Protein AF-0000000073720488 (afdb_homodimer)

Radius of gyration: 16.76 Å; Cα contacts (8 Å, |Δi|>4): 656; chains: 2; bounding box: 40×43×49 Å

pLDDT: mean 88.45, std 14.44, range [35.12, 98.56]

Foldseek 3Di:
DVAAEEEDAQQEDLDPVSVVVVLVVCVVVVHQKYKYKFHLDDPVVQVVVCVVQVWDKDKEDAHNNGAIMIMTGHPVFPWDWDDWFDDNHNAKIKTWTDGPRHTDMDMHGDDDPPDPPPDDRPPVRVVVRD/DVAAEEEDAQQEDLDPVSVVVVLVVCVVVVHQKYKYKFHLDDPVVQVVVCVVQVWDKDKEDAHNNGIIMIMTGHPVFPWDWDDWFDDNHNAKIKTWTDGPRHTDMDMHGDDDPPDPPPDDGPPVRVVVRD

Nearest PDB structures (foldseek):
  7n8k-assembly2_B  TM=9.256E-01  e=3.218E-10  Homo sapiens
  2v0s-assembly1_A  TM=9.222E-01  e=3.218E-10  Homo sapiens
  2v0r-assembly2_B  TM=9.243E-01  e=5.015E-10  Homo sapiens
  7n94-assembly2_B  TM=9.252E-01  e=1.782E-09  Homo sapiens
  8uw3-assembly1_A  TM=9.137E-01  e=1.354E-08  Homo sapiens

Secondary structure (DSSP, 8-state):
--EEEEEEE-S---SHHHHHHHHHHHHHTT-SEEEEE-----HHHHHHHHHHHTSEEEEE---SSS--EEEEE-TTS-EEEEEEEE-SSSSEEEEEEEETTEEEEEEEEE--TT--S--SS-HHHHHHT-/--EEEEEEE-S---SHHHHHHHHHHHHHTT-SEEEEE-----HHHHHHHHHHHTSEEEEE---SSS--EEEEE-TTS-EEEEEEEE-SSSSEEEEEEEETTEEEEEEEEE--TT--S--SS-HHHHHHT-

Structure (mmCIF, N/CA/C/O backbone):
data_AF-0000000073720488-model_v1
#
loop_
_entity.id
_entity.type
_entity.pdbx_description
1 polymer 'exodeoxyribonuclease III'
#
loop_
_atom_site.group_PDB
_atom_site.id
_atom_site.type_symbol
_atom_site.label_atom_id
_atom_site.label_alt_id
_atom_site.label_comp_id
_atom_site.label_asym_id
_atom_site.label_entity_id
_atom_site.label_seq_id
_atom_site.pdbx_PDB_ins_code
_atom_site.Cartn_x
_atom_site.Cartn_y
_atom_site.Cartn_z
_atom_site.occupancy
_atom_site.B_iso_or_equiv
_atom_site.auth_seq_id
_atom_site.auth_comp_id
_atom_site.auth_asym_id
_atom_site.auth_atom_id
_atom_site.pdbx_PDB_model_num
ATOM 1 N N . PHE A 1 1 ? -13.125 -6.863 12.633 1 63.5 1 PHE A N 1
ATOM 2 C CA . PHE A 1 1 ? -13.008 -5.895 11.555 1 63.5 1 PHE A CA 1
ATOM 3 C C . PHE A 1 1 ? -13.609 -6.441 10.266 1 63.5 1 PHE A C 1
ATOM 5 O O . PHE A 1 1 ? -13.523 -7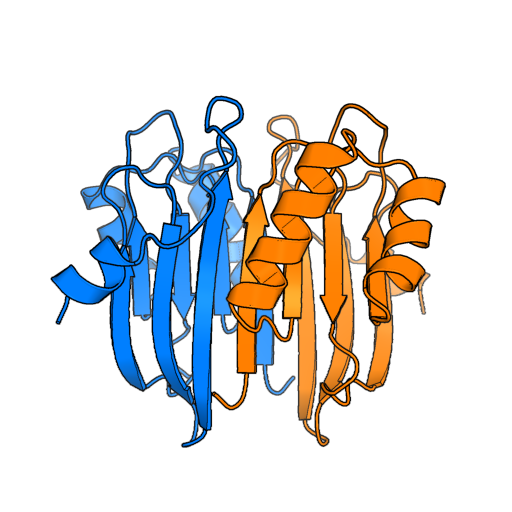.641 9.992 1 63.5 1 PHE A O 1
ATOM 12 N N . ALA A 1 2 ? -14.414 -5.543 9.57 1 71.5 2 ALA A N 1
ATOM 13 C CA . ALA A 1 2 ? -14.922 -6.023 8.289 1 71.5 2 ALA A CA 1
ATOM 14 C C . ALA A 1 2 ? -13.781 -6.27 7.305 1 71.5 2 ALA A C 1
ATOM 16 O O . ALA A 1 2 ? -13.719 -7.328 6.676 1 71.5 2 ALA A O 1
ATOM 17 N N . TYR A 1 3 ? -12.812 -5.277 7.188 1 91.75 3 TYR A N 1
ATOM 18 C CA . TYR A 1 3 ? -11.672 -5.488 6.305 1 91.75 3 TYR A CA 1
ATOM 19 C C . TYR A 1 3 ? -10.414 -4.824 6.863 1 91.75 3 TYR A C 1
ATOM 21 O O . TYR A 1 3 ? -10.492 -3.748 7.461 1 91.75 3 TYR A O 1
ATOM 29 N N . SER A 1 4 ? -9.336 -5.5 6.75 1 95.94 4 SER A N 1
ATOM 30 C CA . SER A 1 4 ? -8.008 -4.969 7.035 1 95.94 4 SER A CA 1
ATOM 31 C C . SER A 1 4 ? -7.156 -4.902 5.77 1 95.94 4 SER A C 1
ATOM 33 O O . SER A 1 4 ? -6.875 -5.93 5.152 1 95.94 4 SER A O 1
ATOM 35 N N . VAL A 1 5 ? -6.809 -3.688 5.363 1 97.44 5 VAL A N 1
ATOM 36 C CA . VAL A 1 5 ? -6.031 -3.467 4.148 1 97.44 5 VAL A CA 1
ATOM 37 C C . VAL A 1 5 ? -4.645 -2.938 4.512 1 97.44 5 VAL A C 1
ATOM 39 O O . VAL A 1 5 ? -4.52 -1.866 5.113 1 97.44 5 VAL A O 1
ATOM 42 N N . ILE A 1 6 ? -3.621 -3.66 4.102 1 96.88 6 ILE A N 1
ATOM 43 C CA . ILE A 1 6 ? -2.275 -3.342 4.57 1 96.88 6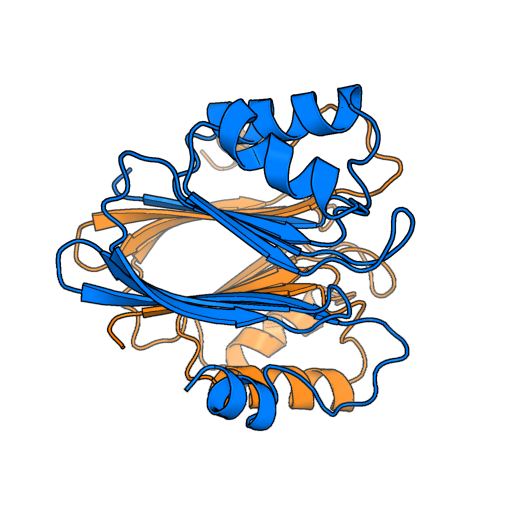 ILE A CA 1
ATOM 44 C C . ILE A 1 6 ? -1.345 -3.15 3.375 1 96.88 6 ILE A C 1
ATOM 46 O O . ILE A 1 6 ? -1.401 -3.912 2.406 1 96.88 6 ILE A O 1
ATOM 50 N N . SER A 1 7 ? -0.537 -2.148 3.406 1 97.19 7 SER A N 1
ATOM 51 C CA . SER A 1 7 ? 0.512 -1.936 2.414 1 97.19 7 SER A CA 1
ATOM 52 C C . SER A 1 7 ? 1.892 -1.925 3.062 1 97.19 7 SER A C 1
ATOM 54 O O . SER A 1 7 ? 2.09 -1.292 4.102 1 97.19 7 SER A O 1
ATOM 56 N N . LEU A 1 8 ? 2.83 -2.619 2.426 1 94.75 8 LEU A N 1
ATOM 57 C CA . LEU A 1 8 ? 4.191 -2.713 2.943 1 94.75 8 LEU A CA 1
ATOM 58 C C . LEU A 1 8 ? 5.211 -2.594 1.816 1 94.75 8 LEU A C 1
ATOM 60 O O . LEU A 1 8 ? 5.121 -3.307 0.814 1 94.75 8 LEU A O 1
ATOM 64 N N . ASN A 1 9 ? 6.09 -1.711 1.953 1 94.44 9 ASN A N 1
ATOM 65 C CA . ASN A 1 9 ? 7.352 -1.853 1.229 1 94.44 9 ASN A CA 1
ATOM 66 C C . ASN A 1 9 ? 8.32 -2.771 1.966 1 94.44 9 ASN A C 1
ATOM 68 O O . ASN A 1 9 ? 8.789 -2.439 3.057 1 94.44 9 ASN A O 1
ATOM 72 N N . VAL A 1 10 ? 8.672 -3.857 1.395 1 92.75 10 VAL A N 1
ATOM 73 C CA . VAL A 1 10 ? 9.352 -4.906 2.145 1 92.75 10 VAL A CA 1
ATOM 74 C C . VAL A 1 10 ? 10.844 -4.887 1.819 1 92.75 10 VAL A C 1
ATOM 76 O O . VAL A 1 10 ? 11.633 -5.594 2.451 1 92.75 10 VAL A O 1
ATOM 79 N N . ASN A 1 11 ? 11.211 -4.129 0.877 1 90.38 11 ASN A N 1
ATOM 80 C CA . ASN A 1 11 ? 12.617 -3.994 0.497 1 90.38 11 ASN A CA 1
ATOM 81 C C . ASN A 1 11 ? 13.258 -5.352 0.245 1 90.38 11 ASN A C 1
ATOM 83 O O . ASN A 1 11 ? 14.312 -5.66 0.816 1 90.38 11 ASN A O 1
ATOM 87 N N . GLY A 1 12 ? 12.633 -6.141 -0.414 1 93.19 12 GLY A N 1
ATOM 88 C CA . GLY A 1 12 ? 13.141 -7.453 -0.782 1 93.19 12 GLY A CA 1
ATOM 89 C C . GLY A 1 12 ? 12.68 -8.555 0.151 1 93.19 12 GLY A C 1
ATOM 90 O O . GLY A 1 12 ? 12.891 -8.477 1.363 1 93.19 12 GLY A O 1
ATOM 91 N N . ILE A 1 13 ? 12.117 -9.648 -0.37 1 93.06 13 ILE A N 1
ATOM 92 C CA . ILE A 1 13 ? 11.758 -10.828 0.416 1 93.06 13 ILE A CA 1
ATOM 93 C C . ILE A 1 13 ? 12.188 -12.086 -0.326 1 93.06 13 ILE A C 1
ATOM 95 O O . ILE A 1 13 ? 11.492 -13.102 -0.286 1 93.06 13 ILE A O 1
ATOM 99 N N . ASN A 1 14 ? 13.188 -11.93 -1.086 1 91.31 14 ASN A N 1
ATOM 100 C CA . ASN A 1 14 ? 13.773 -13.086 -1.754 1 91.31 14 ASN A CA 1
ATOM 101 C C . ASN A 1 14 ? 14.297 -14.102 -0.748 1 91.31 14 ASN A C 1
ATOM 103 O O . ASN A 1 14 ? 14.312 -15.305 -1.024 1 91.31 14 ASN A O 1
ATOM 107 N N . ASN A 1 15 ? 14.719 -13.602 0.309 1 90.31 15 ASN A N 1
ATOM 108 C CA . ASN A 1 15 ? 15.07 -14.484 1.421 1 90.31 15 ASN A CA 1
ATOM 109 C C . ASN A 1 15 ? 13.828 -15.148 2.021 1 90.31 15 ASN A C 1
ATOM 111 O O . ASN A 1 15 ? 12.914 -14.461 2.479 1 90.31 15 ASN A O 1
ATOM 115 N N . VAL A 1 16 ? 13.844 -16.438 2.15 1 90.69 16 VAL A N 1
ATOM 116 C CA . VAL A 1 16 ? 12.68 -17.219 2.537 1 90.69 16 VAL A CA 1
ATOM 117 C C . VAL A 1 16 ? 12.32 -16.938 3.994 1 90.69 16 VAL A C 1
ATOM 119 O O . VAL A 1 16 ? 11.148 -16.906 4.359 1 90.69 16 VAL A O 1
ATOM 122 N N . ILE A 1 17 ? 13.328 -16.734 4.777 1 90.88 17 ILE A N 1
ATOM 123 C CA . ILE A 1 17 ? 13.086 -16.469 6.191 1 90.88 17 ILE A CA 1
ATOM 124 C C . ILE A 1 17 ? 12.367 -15.141 6.348 1 90.88 17 ILE A C 1
ATOM 126 O O . ILE A 1 17 ? 11.352 -15.055 7.051 1 90.88 17 ILE A O 1
ATOM 130 N N . LYS A 1 18 ? 12.867 -14.148 5.695 1 89.69 18 LYS A N 1
ATOM 131 C CA . LYS A 1 18 ? 12.227 -12.844 5.738 1 89.69 18 LYS A CA 1
ATOM 132 C C . LYS A 1 18 ? 10.812 -12.906 5.152 1 89.69 18 LYS A C 1
ATOM 134 O O . LYS A 1 18 ? 9.875 -12.336 5.711 1 89.69 18 LYS A O 1
ATOM 139 N N . ARG A 1 19 ? 10.695 -13.57 4.082 1 92.56 19 ARG A N 1
ATOM 140 C CA . ARG A 1 19 ? 9.398 -13.719 3.434 1 92.56 19 ARG A CA 1
ATOM 141 C C . ARG A 1 19 ? 8.391 -14.359 4.375 1 92.56 19 ARG A C 1
ATOM 143 O O . ARG A 1 19 ? 7.262 -13.875 4.512 1 92.56 19 ARG A O 1
ATOM 150 N N . ARG A 1 20 ? 8.789 -15.414 5.008 1 91.38 20 ARG A N 1
ATOM 151 C CA . ARG A 1 20 ? 7.922 -16.109 5.945 1 91.38 20 ARG A CA 1
ATOM 152 C C . ARG A 1 20 ? 7.527 -15.203 7.105 1 91.38 20 ARG A C 1
ATOM 154 O O . ARG A 1 20 ? 6.367 -15.195 7.527 1 91.38 20 ARG A O 1
ATOM 161 N N . LYS A 1 21 ? 8.438 -14.523 7.559 1 89.25 21 LYS A N 1
ATOM 162 C CA . LYS A 1 21 ? 8.172 -13.609 8.664 1 89.25 21 LYS A CA 1
ATOM 163 C C . LYS A 1 21 ? 7.152 -12.547 8.273 1 89.25 21 LYS A C 1
ATOM 165 O O . LYS A 1 21 ? 6.219 -12.266 9.031 1 89.25 21 LYS A O 1
ATOM 170 N N . ILE A 1 22 ? 7.336 -11.992 7.141 1 90.38 22 ILE A N 1
ATOM 171 C CA . ILE A 1 22 ? 6.438 -10.953 6.66 1 90.38 22 ILE A CA 1
ATOM 172 C C . ILE A 1 22 ? 5.027 -11.516 6.5 1 90.38 22 ILE A C 1
ATOM 174 O O . ILE A 1 22 ? 4.051 -10.898 6.938 1 90.38 22 ILE A O 1
ATOM 178 N N . LEU A 1 23 ? 4.914 -12.641 5.941 1 91.69 23 LEU A N 1
ATOM 179 C CA . LEU A 1 23 ? 3.609 -13.25 5.719 1 91.69 23 LEU A CA 1
ATOM 180 C C . LEU A 1 23 ? 2.943 -13.609 7.043 1 91.69 23 LEU A C 1
ATOM 182 O O . LEU A 1 23 ? 1.729 -13.461 7.195 1 91.69 23 LEU A O 1
ATOM 186 N N . LEU A 1 24 ? 3.754 -14.047 7.984 1 90 24 LEU A N 1
ATOM 187 C CA . LEU A 1 24 ? 3.23 -14.359 9.312 1 90 24 LEU A CA 1
ATOM 188 C C . LEU A 1 24 ? 2.719 -13.102 10 1 90 24 LEU A C 1
ATOM 190 O O . LEU A 1 24 ? 1.687 -13.133 10.68 1 90 24 LEU A O 1
ATOM 194 N N . GLU A 1 25 ? 3.471 -12.047 9.859 1 87.94 25 GLU A N 1
ATOM 195 C CA . GLU A 1 25 ? 3.041 -10.781 10.438 1 87.94 25 GLU A CA 1
ATOM 196 C C . GLU A 1 25 ? 1.708 -10.328 9.852 1 87.94 25 GLU A C 1
ATOM 198 O O . GLU A 1 25 ? 0.855 -9.797 10.57 1 87.94 25 GLU A O 1
ATOM 203 N N . MET A 1 26 ? 1.53 -10.5 8.594 1 89 26 MET A N 1
ATOM 204 C CA . MET A 1 26 ? 0.276 -10.125 7.945 1 89 26 MET A CA 1
ATOM 205 C C . MET A 1 26 ? -0.881 -10.961 8.477 1 89 26 MET A C 1
ATOM 207 O O . MET A 1 26 ? -1.996 -10.461 8.641 1 89 26 MET A O 1
ATOM 211 N N . GLU A 1 27 ? -0.581 -12.203 8.734 1 88.75 27 GLU A N 1
ATOM 212 C CA . GLU A 1 27 ? -1.594 -13.086 9.312 1 88.75 27 GLU A CA 1
ATOM 213 C C . GLU A 1 27 ? -1.97 -12.648 10.719 1 88.75 27 GLU A C 1
ATOM 215 O O . GLU A 1 27 ? -3.148 -12.641 11.086 1 88.75 27 GLU A O 1
ATOM 220 N N . LYS A 1 28 ? -0.958 -12.281 11.453 1 86.75 28 LYS A N 1
ATOM 221 C CA . LYS A 1 28 ? -1.188 -11.82 12.812 1 86.75 28 LYS A CA 1
ATOM 222 C C . LYS A 1 28 ? -2.049 -10.562 12.828 1 86.75 28 LYS A C 1
ATOM 224 O O . LYS A 1 28 ? -2.871 -10.375 13.734 1 86.75 28 LYS A O 1
ATOM 229 N N . GLU A 1 29 ? -1.872 -9.773 11.836 1 86.31 29 GLU A N 1
ATOM 230 C CA . GLU A 1 29 ? -2.627 -8.531 11.734 1 86.31 29 GLU A CA 1
ATOM 231 C C . GLU A 1 29 ? -3.988 -8.758 11.086 1 86.31 29 GLU A C 1
ATOM 233 O O . GLU A 1 29 ? -4.715 -7.805 10.797 1 86.31 29 GLU A O 1
ATOM 238 N N . LYS A 1 30 ? -4.27 -10.039 10.773 1 91 30 LYS A N 1
ATOM 239 C CA . LYS A 1 30 ? -5.531 -10.43 10.156 1 91 30 LYS A CA 1
ATOM 240 C C . LYS A 1 30 ? -5.785 -9.641 8.875 1 91 30 LYS A C 1
ATOM 242 O O . LYS A 1 30 ? -6.887 -9.141 8.656 1 91 30 LYS A O 1
ATOM 247 N N . ALA A 1 31 ? -4.758 -9.477 8.109 1 95.12 31 ALA A N 1
ATOM 248 C CA . ALA A 1 31 ? -4.855 -8.727 6.859 1 95.12 31 ALA A CA 1
ATOM 249 C C . ALA A 1 31 ? -5.777 -9.43 5.863 1 95.12 31 ALA A C 1
ATOM 251 O O . ALA A 1 31 ? -5.688 -10.641 5.684 1 95.12 31 ALA A O 1
ATOM 252 N N . ASP A 1 32 ? -6.703 -8.695 5.262 1 97.19 32 ASP A N 1
ATOM 253 C CA . ASP A 1 32 ? -7.598 -9.227 4.242 1 97.19 32 ASP A CA 1
ATOM 254 C C . ASP A 1 32 ? -7.051 -8.969 2.84 1 97.19 32 ASP A C 1
ATOM 256 O O . ASP A 1 32 ? -7.188 -9.805 1.949 1 97.19 32 ASP A O 1
ATOM 260 N N . ILE A 1 33 ? -6.512 -7.805 2.605 1 97.81 33 ILE A N 1
ATOM 261 C CA . ILE A 1 33 ? -5.891 -7.371 1.359 1 97.81 33 ILE A CA 1
ATOM 262 C C . ILE A 1 33 ? -4.504 -6.797 1.646 1 97.81 33 ILE A C 1
ATOM 264 O O . ILE A 1 33 ? -4.352 -5.93 2.508 1 97.81 33 ILE A O 1
ATOM 268 N N . VAL A 1 34 ? -3.459 -7.305 0.904 1 97.69 34 VAL A N 1
ATOM 269 C CA . VAL A 1 34 ? -2.084 -6.918 1.199 1 97.69 34 VAL A CA 1
ATOM 270 C C . VAL A 1 34 ? -1.405 -6.414 -0.073 1 97.69 34 VAL A C 1
ATOM 272 O O . VAL A 1 34 ? -1.48 -7.062 -1.121 1 97.69 34 VAL A O 1
ATOM 275 N N . TYR A 1 35 ? -0.815 -5.223 0.016 1 98.12 35 TYR A N 1
ATOM 276 C CA . TYR A 1 35 ? 0.088 -4.691 -1 1 98.12 35 TYR A CA 1
ATOM 277 C C . TYR A 1 35 ? 1.543 -4.859 -0.578 1 98.12 35 TYR A C 1
ATOM 279 O O . TYR A 1 35 ? 1.938 -4.414 0.502 1 98.12 35 TYR A O 1
ATOM 287 N N . LEU A 1 36 ? 2.311 -5.477 -1.386 1 96.81 36 LEU A N 1
ATOM 288 C CA . LEU A 1 36 ? 3.752 -5.508 -1.163 1 96.81 36 LEU A CA 1
ATOM 289 C C . LEU A 1 36 ? 4.496 -4.824 -2.307 1 96.81 36 LEU A C 1
ATOM 291 O O . LEU A 1 36 ? 4.207 -5.078 -3.479 1 96.81 36 LEU A O 1
ATOM 295 N N . GLN A 1 37 ? 5.355 -3.984 -2.014 1 96.31 37 GLN A N 1
ATOM 296 C CA . GLN A 1 37 ? 6.238 -3.355 -2.99 1 96.31 37 GLN A CA 1
ATOM 297 C C . GLN A 1 37 ? 7.688 -3.779 -2.773 1 96.31 37 GLN A C 1
ATOM 299 O O . GLN A 1 37 ? 8.078 -4.121 -1.656 1 96.31 37 GLN A O 1
ATOM 304 N N . GLU A 1 38 ? 8.445 -3.768 -3.826 1 94.69 38 GLU A N 1
ATOM 305 C CA . GLU A 1 38 ? 9.852 -4.148 -3.852 1 94.69 38 GLU A CA 1
ATOM 306 C C . GLU A 1 38 ? 10.055 -5.566 -3.322 1 94.69 38 GLU A C 1
ATOM 308 O O . GLU A 1 38 ? 10.883 -5.793 -2.439 1 94.69 38 GLU A O 1
ATOM 313 N N . THR A 1 39 ? 9.375 -6.465 -3.82 1 96.38 39 THR A N 1
ATOM 314 C CA . THR A 1 39 ? 9.453 -7.848 -3.369 1 96.38 39 THR A CA 1
ATOM 315 C C . THR A 1 39 ? 10.773 -8.477 -3.789 1 96.38 39 THR A C 1
ATOM 317 O O . THR A 1 39 ? 11.281 -9.383 -3.121 1 96.38 39 THR A O 1
ATOM 320 N N . HIS A 1 40 ? 11.312 -8.039 -4.922 1 96.38 40 HIS A N 1
ATOM 321 C CA . HIS A 1 40 ? 12.531 -8.594 -5.5 1 96.38 40 HIS A CA 1
ATOM 322 C C . HIS A 1 40 ? 12.375 -10.086 -5.785 1 96.38 40 HIS A C 1
ATOM 324 O O . HIS A 1 40 ? 13.289 -10.867 -5.504 1 96.38 40 HIS A O 1
ATOM 330 N N . LEU A 1 41 ? 11.242 -10.422 -6.246 1 96.81 41 LEU A N 1
ATOM 331 C CA . LEU A 1 41 ? 10.961 -11.82 -6.562 1 96.81 41 LEU A CA 1
ATOM 332 C C . LEU A 1 41 ? 10.898 -12.039 -8.07 1 96.81 41 LEU A C 1
ATOM 334 O O . LEU A 1 41 ? 10.367 -11.195 -8.805 1 96.81 41 LEU A O 1
ATOM 338 N N . GLU A 1 42 ? 11.328 -13.172 -8.469 1 96.25 42 GLU A N 1
ATOM 339 C CA . GLU A 1 42 ? 11.078 -13.625 -9.836 1 96.25 42 GLU A CA 1
ATOM 340 C C . GLU A 1 42 ? 9.68 -14.219 -9.969 1 96.25 42 GLU A C 1
ATOM 342 O O . GLU A 1 42 ? 8.992 -14.43 -8.969 1 96.25 42 GLU A O 1
ATOM 347 N N . LYS A 1 43 ? 9.32 -14.43 -11.18 1 95 43 LYS A N 1
ATOM 348 C CA . LYS A 1 43 ? 7.961 -14.875 -11.469 1 95 43 LYS A CA 1
ATOM 349 C C . LYS A 1 43 ? 7.633 -16.156 -10.703 1 95 43 LYS A C 1
ATOM 351 O O . LYS A 1 43 ? 6.57 -16.25 -10.078 1 95 43 LYS A O 1
ATOM 356 N N . GLN A 1 44 ? 8.523 -17.078 -10.742 1 95.12 44 GLN A N 1
ATOM 357 C CA . GLN A 1 44 ? 8.273 -18.375 -10.094 1 95.12 44 GLN A CA 1
ATOM 358 C C . GLN A 1 44 ? 8.031 -18.203 -8.602 1 95.12 44 GLN A C 1
ATOM 360 O O . GLN A 1 44 ? 7.199 -18.891 -8.016 1 95.12 44 GLN A O 1
ATOM 365 N N . GLU A 1 45 ? 8.781 -17.312 -8.023 1 95.19 45 GLU A N 1
ATOM 366 C CA . GLU A 1 45 ? 8.633 -17.078 -6.59 1 95.19 45 GLU A CA 1
ATOM 367 C C . GLU A 1 45 ? 7.312 -16.391 -6.277 1 95.19 45 GLU A C 1
ATOM 369 O O . GLU A 1 45 ? 6.684 -16.656 -5.25 1 95.19 45 GLU A O 1
ATOM 374 N N . HIS A 1 46 ? 6.863 -15.453 -7.098 1 95.25 46 HIS A N 1
ATOM 375 C CA . HIS A 1 46 ? 5.547 -14.844 -6.93 1 95.25 46 HIS A CA 1
ATOM 376 C C . HIS A 1 46 ? 4.441 -15.898 -7.012 1 95.25 46 HIS A C 1
ATOM 378 O O . HIS A 1 46 ? 3.486 -15.859 -6.238 1 95.25 46 HIS A O 1
ATOM 384 N N . GLU A 1 47 ? 4.637 -16.844 -7.914 1 95.25 47 GLU A N 1
ATOM 385 C CA . GLU A 1 47 ? 3.643 -17.906 -8.078 1 95.25 47 GLU A CA 1
ATOM 386 C C . GLU A 1 47 ? 3.553 -18.781 -6.832 1 95.25 47 GLU A C 1
ATOM 388 O O . GLU A 1 47 ? 2.473 -19.266 -6.48 1 95.25 47 GLU A O 1
ATOM 393 N N . LYS A 1 48 ? 4.621 -18.938 -6.207 1 95 48 LYS A N 1
ATOM 394 C CA . LYS A 1 48 ? 4.633 -19.734 -4.988 1 95 48 LYS A CA 1
ATOM 395 C C . LYS A 1 48 ? 3.814 -19.078 -3.883 1 95 48 LYS A C 1
ATOM 397 O O . LYS A 1 48 ? 3.332 -19.766 -2.975 1 95 48 LYS A O 1
ATOM 402 N N . LEU A 1 49 ? 3.744 -17.734 -3.912 1 95.19 49 LEU A N 1
ATOM 403 C CA . LEU A 1 49 ? 2.973 -17.031 -2.895 1 95.19 49 LEU A CA 1
ATOM 404 C C . LEU A 1 49 ? 1.515 -17.484 -2.912 1 95.19 49 LEU A C 1
ATOM 406 O O . LEU A 1 49 ? 0.848 -17.484 -1.874 1 95.19 49 LEU A O 1
ATOM 410 N N . LYS A 1 50 ? 0.965 -17.859 -4.094 1 94.44 50 LYS A N 1
ATOM 411 C CA . LYS A 1 50 ? -0.41 -18.328 -4.215 1 94.44 50 LYS A CA 1
ATOM 412 C C . LYS A 1 50 ? -0.644 -19.562 -3.344 1 94.44 50 LYS A C 1
ATOM 414 O O . LYS A 1 50 ? -1.616 -19.625 -2.588 1 94.44 50 LYS A O 1
ATOM 419 N N . LYS A 1 51 ? 0.269 -20.453 -3.479 1 93.25 51 LYS A N 1
ATOM 420 C CA . LYS A 1 51 ? 0.157 -21.703 -2.727 1 93.25 51 LYS A CA 1
ATOM 421 C C . LYS A 1 51 ? 0.411 -21.469 -1.24 1 93.25 51 LYS A C 1
ATOM 423 O O . LYS A 1 51 ? -0.331 -21.969 -0.394 1 93.25 51 LYS A O 1
ATOM 428 N N . ILE A 1 52 ? 1.403 -20.672 -0.928 1 93.19 52 ILE A N 1
ATOM 429 C CA . ILE A 1 52 ? 1.833 -20.438 0.446 1 93.19 52 ILE A CA 1
ATOM 430 C C . ILE A 1 52 ? 0.72 -19.734 1.221 1 93.19 52 ILE A C 1
ATOM 432 O O . ILE A 1 52 ? 0.439 -20.078 2.369 1 93.19 52 ILE A O 1
ATOM 436 N N . THR A 1 53 ? 0.067 -18.766 0.588 1 93.81 53 THR A N 1
ATOM 437 C CA . THR A 1 53 ? -0.912 -17.953 1.297 1 93.81 53 THR A CA 1
ATOM 438 C C . THR A 1 53 ? -2.324 -18.484 1.069 1 93.81 53 THR A C 1
ATOM 440 O O . THR A 1 53 ? -3.27 -18.047 1.732 1 93.81 53 THR A O 1
ATOM 443 N N . LYS A 1 54 ? -2.537 -19.438 0.052 1 95.5 54 LYS A N 1
ATOM 444 C CA . LYS A 1 54 ? -3.848 -19.922 -0.366 1 95.5 54 LYS A CA 1
ATOM 445 C C . LYS A 1 54 ? -4.777 -18.766 -0.724 1 95.5 54 LYS A C 1
ATOM 447 O O . LYS A 1 54 ? -5.941 -18.75 -0.315 1 95.5 54 LYS A O 1
ATOM 452 N N . SER A 1 55 ? -4.176 -17.766 -1.351 1 97.56 55 SER A N 1
ATOM 453 C CA . SER A 1 55 ? -4.852 -16.516 -1.638 1 97.56 55 SER A CA 1
ATOM 454 C C . SER A 1 55 ? -4.855 -16.219 -3.135 1 97.56 55 SER A C 1
ATOM 456 O O . SER A 1 55 ? -4.188 -16.906 -3.91 1 97.56 55 SER A O 1
ATOM 458 N N . GLN A 1 56 ? -5.754 -15.289 -3.553 1 97.94 56 GLN A N 1
ATOM 459 C CA . GLN A 1 56 ? -5.547 -14.672 -4.859 1 97.94 56 GLN A CA 1
ATOM 460 C C . GLN A 1 56 ? -4.324 -13.766 -4.848 1 97.94 56 GLN A C 1
ATOM 462 O O . GLN A 1 56 ? -4.176 -12.922 -3.959 1 97.94 56 GLN A O 1
ATOM 467 N N . VAL A 1 57 ? -3.428 -14.008 -5.832 1 98.12 57 VAL A N 1
ATOM 468 C CA . VAL A 1 57 ? -2.184 -13.25 -5.883 1 98.12 57 VAL A CA 1
ATOM 469 C C . VAL A 1 57 ? -2.008 -12.641 -7.273 1 98.12 57 VAL A C 1
ATOM 471 O O . VAL A 1 57 ? -2.051 -13.359 -8.281 1 98.12 57 VAL A O 1
ATOM 474 N N . TYR A 1 58 ? -1.872 -11.352 -7.359 1 98.31 58 TYR A N 1
ATOM 475 C CA . TYR A 1 58 ? -1.611 -10.609 -8.586 1 98.31 58 TYR A CA 1
ATOM 476 C C . TYR A 1 58 ? -0.309 -9.82 -8.477 1 98.31 58 TYR A C 1
ATOM 478 O O . TYR A 1 58 ? -0.027 -9.211 -7.445 1 98.31 58 TYR A O 1
ATOM 486 N N . TYR A 1 59 ? 0.518 -9.875 -9.539 1 97.75 59 TYR A N 1
ATOM 487 C CA . TYR A 1 59 ? 1.854 -9.328 -9.328 1 97.75 59 TYR A CA 1
ATOM 488 C C . TYR A 1 59 ? 2.449 -8.836 -10.648 1 97.75 59 TYR A C 1
ATOM 490 O O . TYR A 1 59 ? 1.925 -9.133 -11.719 1 97.75 59 TYR A O 1
ATOM 498 N N . SER A 1 60 ? 3.416 -7.992 -10.578 1 96.88 60 SER A N 1
ATOM 499 C CA . SER A 1 60 ? 4.348 -7.625 -11.641 1 96.88 60 SER A CA 1
ATOM 500 C C . SER A 1 60 ? 5.793 -7.84 -11.203 1 96.88 60 SER A C 1
ATOM 502 O O . SER A 1 60 ? 6.168 -7.484 -10.078 1 96.88 60 SER A O 1
ATOM 504 N N . THR A 1 61 ? 6.555 -8.406 -12.047 1 95.62 61 THR A N 1
ATOM 505 C CA . THR A 1 61 ? 7.906 -8.836 -11.719 1 95.62 61 THR A CA 1
ATOM 506 C C . THR A 1 61 ? 8.938 -8.07 -12.547 1 95.62 61 THR A C 1
ATOM 508 O O . THR A 1 61 ? 8.672 -7.715 -13.695 1 95.62 61 THR A O 1
ATOM 511 N N . TYR A 1 62 ? 10.039 -7.859 -11.922 1 94.5 62 TYR A N 1
ATOM 512 C CA . TYR A 1 62 ? 11.18 -7.344 -12.68 1 94.5 62 TYR A CA 1
ATOM 513 C C . TYR A 1 62 ? 12.359 -8.305 -12.594 1 94.5 62 TYR A C 1
ATOM 515 O O . TYR A 1 62 ? 12.523 -9.172 -13.461 1 94.5 62 TYR A O 1
ATOM 523 N N . ASN A 1 63 ? 13.102 -8.273 -11.5 1 93.62 63 ASN A N 1
ATOM 524 C CA . ASN A 1 63 ? 14.164 -9.234 -11.266 1 93.62 63 ASN A CA 1
ATOM 525 C C . ASN A 1 63 ? 14.375 -9.484 -9.773 1 93.62 63 ASN A C 1
ATOM 527 O O . ASN A 1 63 ? 13.609 -9 -8.945 1 93.62 63 ASN A O 1
ATOM 531 N N . SER A 1 64 ? 15.375 -10.266 -9.469 1 93.81 64 SER A N 1
ATOM 532 C CA . SER A 1 64 ? 15.531 -10.734 -8.094 1 93.81 64 SER A CA 1
ATOM 533 C C . SER A 1 64 ? 16.219 -9.688 -7.23 1 93.81 64 SER A C 1
ATOM 535 O O . SER A 1 64 ? 16.484 -9.93 -6.047 1 93.81 64 SER A O 1
ATOM 537 N N . LYS A 1 65 ? 16.469 -8.516 -7.762 1 93.25 65 LYS A N 1
ATOM 538 C CA . LYS A 1 65 ? 17.234 -7.543 -7 1 93.25 65 LYS A CA 1
ATOM 539 C C . LYS A 1 65 ? 16.5 -6.215 -6.879 1 93.25 65 LYS A C 1
ATOM 541 O O . LYS A 1 65 ? 16.812 -5.391 -6.02 1 93.25 65 LYS A O 1
ATOM 546 N N . GLN A 1 66 ? 15.531 -6.094 -7.867 1 93.25 66 GLN A N 1
ATOM 547 C CA . GLN A 1 66 ? 14.898 -4.781 -7.922 1 93.25 66 GLN A CA 1
ATOM 548 C C . GLN A 1 66 ? 13.398 -4.91 -8.203 1 93.25 66 GLN A C 1
ATOM 550 O O . GLN A 1 66 ? 12.969 -5.855 -8.859 1 93.25 66 GLN A O 1
ATOM 555 N N . ARG A 1 67 ? 12.664 -4.016 -7.699 1 94.19 67 ARG A N 1
ATOM 556 C CA . ARG A 1 67 ? 11.258 -3.803 -8.031 1 94.19 67 ARG A CA 1
ATOM 557 C C . ARG A 1 67 ? 10.43 -5.047 -7.73 1 94.19 67 ARG A C 1
ATOM 559 O O . ARG A 1 67 ? 10.789 -5.848 -6.863 1 94.19 67 ARG A O 1
ATOM 566 N N . GLY A 1 68 ? 9.211 -5.141 -8.258 1 96.62 68 GLY A N 1
ATOM 567 C CA . GLY A 1 68 ? 8.258 -6.203 -7.988 1 96.62 68 GLY A CA 1
ATOM 568 C C . GLY A 1 68 ? 7.145 -5.777 -7.047 1 96.62 68 GLY A C 1
ATOM 569 O O . GLY A 1 68 ? 7.41 -5.293 -5.945 1 96.62 68 GLY A O 1
ATOM 570 N N . VAL A 1 69 ? 5.996 -5.961 -7.449 1 97.31 69 VAL A N 1
ATOM 571 C CA . VAL A 1 69 ? 4.836 -5.602 -6.637 1 97.31 69 VAL A CA 1
ATOM 572 C C . VAL A 1 69 ? 3.826 -6.746 -6.648 1 97.31 69 VAL A C 1
ATOM 574 O O . VAL A 1 69 ? 3.713 -7.473 -7.637 1 97.31 69 VAL A O 1
ATOM 577 N N . VAL A 1 70 ? 3.113 -6.887 -5.52 1 98.12 70 VAL A N 1
ATOM 578 C CA . VAL A 1 70 ? 2.129 -7.961 -5.414 1 98.12 70 VAL A CA 1
ATOM 579 C C . VAL A 1 70 ? 0.915 -7.473 -4.629 1 98.12 70 VAL A C 1
ATOM 581 O O . VAL A 1 70 ? 1.048 -6.668 -3.703 1 98.12 70 VAL A O 1
ATOM 584 N N . ILE A 1 71 ? -0.242 -7.871 -5.027 1 98.56 71 ILE A N 1
ATOM 585 C CA . ILE A 1 71 ? -1.472 -7.758 -4.25 1 98.56 71 ILE A CA 1
ATOM 586 C C . ILE A 1 71 ? -1.954 -9.148 -3.844 1 98.56 71 ILE A C 1
ATOM 588 O O . ILE A 1 71 ? -2.098 -10.031 -4.691 1 98.56 71 ILE A O 1
ATOM 592 N N . ILE A 1 72 ? -2.156 -9.352 -2.582 1 98.25 72 ILE A N 1
ATOM 593 C CA . ILE A 1 72 ? -2.662 -10.602 -2.037 1 98.25 72 ILE A CA 1
ATOM 594 C C . ILE A 1 72 ? -4.055 -10.383 -1.444 1 98.25 72 ILE A C 1
ATOM 596 O O . ILE A 1 72 ? -4.242 -9.516 -0.589 1 98.25 72 ILE A O 1
ATOM 600 N N . ILE A 1 73 ? -5.008 -11.141 -1.887 1 98.12 73 ILE A N 1
ATOM 601 C CA . ILE A 1 73 ? -6.367 -11.07 -1.363 1 98.12 73 ILE A CA 1
ATOM 602 C C . ILE A 1 73 ? -6.742 -12.398 -0.722 1 98.12 73 ILE A C 1
ATOM 604 O O . ILE A 1 73 ? -6.785 -13.43 -1.397 1 98.12 73 ILE A O 1
ATOM 608 N N . LYS A 1 74 ? -7.051 -12.352 0.529 1 97.06 74 LYS A N 1
ATOM 609 C CA . LYS A 1 74 ? -7.352 -13.578 1.271 1 97.06 74 LYS A CA 1
ATOM 610 C C . LYS A 1 74 ? -8.625 -14.234 0.748 1 97.06 74 LYS A C 1
ATOM 612 O O . LYS A 1 74 ? -9.523 -13.555 0.253 1 97.06 74 LYS A O 1
ATOM 617 N N . PRO A 1 75 ? -8.766 -15.516 0.95 1 94.44 75 PRO A N 1
ATOM 618 C CA . PRO A 1 75 ? -9.859 -16.281 0.335 1 94.44 75 PRO A CA 1
ATOM 619 C C . PRO A 1 75 ? -11.234 -15.859 0.854 1 94.44 75 PRO A C 1
ATOM 621 O O . PRO A 1 75 ? -12.227 -15.938 0.122 1 94.44 75 PRO A O 1
ATOM 624 N N . HIS A 1 76 ? -11.305 -15.469 2.059 1 94.44 76 HIS A N 1
ATOM 625 C CA . HIS A 1 76 ? -12.617 -15.156 2.617 1 94.44 76 HIS A CA 1
ATOM 626 C C . HIS A 1 76 ? -13.156 -13.836 2.072 1 94.44 76 HIS A C 1
ATOM 628 O O . HIS A 1 76 ? -14.344 -13.539 2.223 1 94.44 76 HIS A O 1
ATOM 634 N N . VAL A 1 77 ? -12.18 -13.031 1.504 1 95.31 77 VAL A N 1
ATOM 635 C CA . VAL A 1 77 ? -12.641 -11.859 0.771 1 95.31 77 VAL A CA 1
ATOM 636 C C . VAL A 1 77 ? -13.25 -12.289 -0.562 1 95.31 77 VAL A C 1
ATOM 638 O O . VAL A 1 77 ? -12.562 -12.875 -1.403 1 95.31 77 VAL A O 1
ATOM 641 N N . SER A 1 78 ? -14.5 -12.25 -0.79 1 93.94 78 SER A N 1
ATOM 642 C CA . SER A 1 78 ? -15.172 -12.68 -2.016 1 93.94 78 SER A CA 1
ATOM 643 C C . SER A 1 78 ? -14.906 -11.695 -3.156 1 93.94 78 SER A C 1
ATOM 645 O O . SER A 1 78 ? -15.844 -11.117 -3.707 1 93.94 78 SER A O 1
ATOM 647 N N . PHE A 1 79 ? -13.617 -11.633 -3.514 1 97.38 79 PHE A N 1
ATOM 648 C CA . PHE A 1 79 ? -13.242 -10.758 -4.613 1 97.38 79 PHE A CA 1
ATOM 649 C C . PHE A 1 79 ? -13.414 -11.461 -5.953 1 97.38 79 PHE A C 1
ATOM 651 O O . PHE A 1 79 ? -12.852 -12.539 -6.168 1 97.38 79 PHE A O 1
ATOM 658 N N . GLU A 1 80 ? -14.242 -10.875 -6.801 1 97.69 80 GLU A N 1
ATOM 659 C CA . GLU A 1 80 ? -14.438 -11.359 -8.164 1 97.69 80 GLU A CA 1
ATOM 660 C C . GLU A 1 80 ? -13.688 -10.5 -9.172 1 97.69 80 GLU A C 1
ATOM 662 O O . GLU A 1 80 ? -14.086 -9.367 -9.461 1 97.69 80 GLU A O 1
ATOM 667 N N . LEU A 1 81 ? -12.633 -11.039 -9.719 1 97.69 81 LEU A N 1
ATOM 668 C CA . LEU A 1 81 ? -11.797 -10.297 -10.656 1 97.69 81 LEU A CA 1
ATOM 669 C C . LEU A 1 81 ? -12.539 -10.023 -11.953 1 97.69 81 LEU A C 1
ATOM 671 O O . LEU A 1 81 ? -13.172 -10.922 -12.508 1 97.69 81 LEU A O 1
ATOM 675 N N . GLU A 1 82 ? -12.477 -8.859 -12.414 1 97.06 82 GLU A N 1
ATOM 676 C CA . GLU A 1 82 ? -12.992 -8.492 -13.734 1 97.06 82 GLU A CA 1
ATOM 677 C C . GLU A 1 82 ? -11.859 -8.227 -14.719 1 97.06 82 GLU A C 1
ATOM 679 O O . GLU A 1 82 ? -11.898 -8.672 -15.867 1 97.06 82 GLU A O 1
ATOM 684 N N . ASP A 1 83 ? -10.852 -7.461 -14.25 1 96.25 83 ASP A N 1
ATOM 685 C CA . ASP A 1 83 ? -9.711 -7.148 -15.094 1 96.25 83 ASP A CA 1
ATOM 686 C C . ASP A 1 83 ? -8.43 -7.008 -14.266 1 96.25 83 ASP A C 1
ATOM 688 O O . ASP A 1 83 ? -8.492 -6.652 -13.086 1 96.25 83 ASP A O 1
ATOM 692 N N . CYS A 1 84 ? -7.305 -7.297 -14.898 1 96.31 84 CYS A N 1
ATOM 693 C CA . CYS A 1 84 ? -5.98 -7.152 -14.305 1 96.31 84 CYS A CA 1
ATOM 694 C C . CYS A 1 84 ? -5 -6.531 -15.289 1 96.31 84 CYS A C 1
ATOM 696 O O . CYS A 1 84 ? -4.859 -7.012 -16.422 1 96.31 84 CYS A O 1
ATOM 698 N N . TYR A 1 85 ? -4.395 -5.438 -14.891 1 94.06 85 TYR A N 1
ATOM 699 C CA . TYR A 1 85 ? -3.395 -4.754 -15.703 1 94.06 85 TYR A CA 1
ATOM 700 C C . TYR A 1 85 ? -2.041 -4.734 -15 1 94.06 85 TYR A C 1
ATOM 702 O O . TYR A 1 85 ? -1.945 -4.359 -13.836 1 94.06 85 TYR A O 1
ATOM 710 N N . THR A 1 86 ? -1.025 -5.18 -15.68 1 94.19 86 THR A N 1
ATOM 711 C CA . THR A 1 86 ? 0.325 -5.18 -15.125 1 94.19 86 THR A CA 1
ATOM 712 C C . THR A 1 86 ? 1.335 -4.703 -16.172 1 94.19 86 THR A C 1
ATOM 714 O O . THR A 1 86 ? 1.076 -4.781 -17.375 1 94.19 86 THR A O 1
ATOM 717 N N . ASP A 1 87 ? 2.375 -4.148 -15.703 1 91.31 87 ASP A N 1
ATOM 718 C CA . ASP A 1 87 ? 3.5 -3.932 -16.609 1 91.31 87 ASP A CA 1
ATOM 719 C C . ASP A 1 87 ? 4.457 -5.121 -16.594 1 91.31 87 ASP A C 1
ATOM 721 O O . ASP A 1 87 ? 4.156 -6.156 -15.992 1 91.31 87 ASP A O 1
ATOM 725 N N . LYS A 1 88 ? 5.555 -5 -17.312 1 88.5 88 LYS A N 1
ATOM 726 C CA . LYS A 1 88 ? 6.555 -6.062 -17.344 1 88.5 88 LYS A CA 1
ATOM 727 C C . LYS A 1 88 ? 7.855 -5.609 -16.688 1 88.5 88 LYS A C 1
ATOM 729 O O . LYS A 1 88 ? 8.93 -6.148 -16.984 1 88.5 88 LYS A O 1
ATOM 734 N N . GLU A 1 89 ? 7.676 -4.656 -15.82 1 91.69 89 GLU A N 1
ATOM 735 C CA . GLU A 1 89 ? 8.883 -4.082 -15.219 1 91.69 89 GLU A CA 1
ATOM 736 C C . GLU A 1 89 ? 8.797 -4.105 -13.695 1 91.69 89 GLU A C 1
ATOM 738 O O . GLU A 1 89 ? 9.633 -3.496 -13.016 1 91.69 89 GLU A O 1
ATOM 743 N N . GLY A 1 90 ? 7.742 -4.754 -13.195 1 94.88 90 GLY A N 1
ATOM 744 C CA . GLY A 1 90 ? 7.617 -4.855 -11.75 1 94.88 90 GLY A CA 1
ATOM 745 C C . GLY A 1 90 ? 7.203 -3.555 -11.086 1 94.88 90 GLY A C 1
ATOM 746 O O . GLY A 1 90 ? 7.453 -3.348 -9.898 1 94.88 90 GLY A O 1
ATOM 747 N N . LYS A 1 91 ? 6.582 -2.689 -11.922 1 93.44 91 LYS A N 1
ATOM 748 C CA . LYS A 1 91 ? 6.309 -1.346 -11.422 1 93.44 91 LYS A CA 1
ATOM 749 C C . LYS A 1 91 ? 4.871 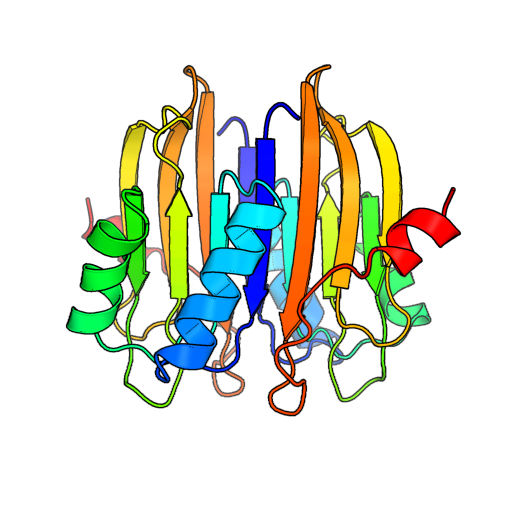-1.228 -10.914 1 93.44 91 LYS A C 1
ATOM 751 O O . LYS A 1 91 ? 4.59 -0.448 -10.008 1 93.44 91 LYS A O 1
ATOM 756 N N . TYR A 1 92 ? 3.959 -1.984 -11.531 1 94.31 92 TYR A N 1
ATOM 757 C CA . TYR A 1 92 ? 2.605 -1.823 -11.008 1 94.31 92 TYR A CA 1
ATOM 758 C C . TYR A 1 92 ? 1.744 -3.035 -11.344 1 94.31 92 TYR A C 1
ATOM 760 O O . TYR A 1 92 ? 2.025 -3.758 -12.297 1 94.31 92 TYR A O 1
ATOM 768 N N . VAL A 1 93 ? 0.692 -3.26 -10.602 1 96.44 93 VAL A N 1
ATOM 769 C CA . VAL A 1 93 ? -0.415 -4.176 -10.859 1 96.44 93 VAL A CA 1
ATOM 770 C C . VAL A 1 93 ? -1.73 -3.525 -10.438 1 96.44 93 VAL A C 1
ATOM 772 O O . VAL A 1 93 ? -1.838 -2.99 -9.328 1 96.44 93 VAL A O 1
ATOM 775 N N . LEU A 1 94 ? -2.633 -3.461 -11.375 1 96.25 94 LEU A N 1
ATOM 776 C CA . LEU A 1 94 ? -3.982 -2.955 -11.148 1 96.25 94 LEU A CA 1
ATOM 777 C C . LEU A 1 94 ? -5.016 -4.066 -11.328 1 96.25 94 LEU A C 1
ATOM 779 O O . LEU A 1 94 ? -5.043 -4.727 -12.367 1 96.25 94 LEU A O 1
ATOM 783 N N . ILE A 1 95 ? -5.809 -4.262 -10.312 1 97.25 95 ILE A N 1
ATOM 784 C CA . ILE A 1 95 ? -6.91 -5.211 -10.461 1 97.25 95 ILE A CA 1
ATOM 785 C C . ILE A 1 95 ? -8.242 -4.496 -10.234 1 97.25 95 ILE A C 1
ATOM 787 O O . ILE A 1 95 ? -8.336 -3.604 -9.391 1 97.25 95 ILE A O 1
ATOM 791 N N . VAL A 1 96 ? -9.156 -4.82 -11.086 1 96.5 96 VAL A N 1
ATOM 792 C CA . VAL A 1 96 ? -10.523 -4.312 -11.016 1 96.5 96 VAL A CA 1
ATOM 793 C C . VAL A 1 96 ? -11.492 -5.477 -10.852 1 96.5 96 VAL A C 1
ATOM 795 O O . VAL A 1 96 ? -11.391 -6.488 -11.547 1 96.5 96 VAL A O 1
ATOM 798 N N . GLY A 1 97 ? -12.438 -5.309 -9.875 1 97.25 97 GLY A N 1
ATOM 799 C CA . GLY A 1 97 ? -13.414 -6.359 -9.656 1 97.25 97 GLY A CA 1
ATOM 800 C C . GLY A 1 97 ? -14.516 -5.957 -8.688 1 97.25 97 GLY A C 1
ATOM 801 O O . GLY A 1 97 ? -14.859 -4.777 -8.594 1 97.25 97 GLY A O 1
ATOM 802 N N . LYS A 1 98 ? -15.086 -7.027 -8.086 1 96.81 98 LYS A N 1
ATOM 803 C CA . LYS A 1 98 ? -16.203 -6.773 -7.176 1 96.81 98 LYS A CA 1
ATOM 804 C C . LYS A 1 98 ? -15.992 -7.484 -5.844 1 96.81 98 LYS A C 1
ATOM 806 O O . LYS A 1 98 ? -15.477 -8.609 -5.809 1 96.81 98 LYS A O 1
ATOM 811 N N . ILE A 1 99 ? -16.297 -6.824 -4.766 1 94.38 99 ILE A N 1
ATOM 812 C CA . ILE A 1 99 ? -16.453 -7.43 -3.447 1 94.38 99 ILE A CA 1
ATOM 813 C C . ILE A 1 99 ? -17.891 -7.246 -2.963 1 94.38 99 ILE A C 1
ATOM 815 O O . ILE A 1 99 ? -18.359 -6.117 -2.785 1 94.38 99 ILE A O 1
ATOM 819 N N . GLU A 1 100 ? -18.594 -8.328 -2.789 1 89.44 100 GLU A N 1
ATOM 820 C CA . GLU A 1 100 ? -20 -8.289 -2.363 1 89.44 100 GLU A CA 1
ATOM 821 C C . GLU A 1 100 ? -20.828 -7.383 -3.27 1 89.44 100 GLU A C 1
ATOM 823 O O . GLU A 1 100 ? -21.594 -6.551 -2.785 1 89.44 100 GLU A O 1
ATOM 828 N N . GLY A 1 101 ? -20.5 -7.391 -4.461 1 91.5 101 GLY A N 1
ATOM 829 C CA . GLY A 1 101 ? -21.281 -6.695 -5.469 1 91.5 101 GLY A CA 1
ATOM 830 C C . GLY A 1 101 ? -20.828 -5.266 -5.695 1 91.5 101 GLY A C 1
ATOM 831 O O . GLY A 1 101 ? -21.312 -4.594 -6.609 1 91.5 101 GLY A O 1
ATOM 832 N N . LEU A 1 102 ? -19.953 -4.82 -4.914 1 91.56 102 LEU A N 1
ATOM 833 C CA . LEU A 1 102 ? -19.453 -3.459 -5.051 1 91.56 102 LEU A CA 1
ATOM 834 C C . LEU A 1 102 ? -18.203 -3.43 -5.926 1 91.56 102 LEU A C 1
ATOM 836 O O . LEU A 1 102 ? -17.266 -4.203 -5.703 1 91.56 102 LEU A O 1
ATOM 840 N N . GLU A 1 103 ? -18.172 -2.566 -6.918 1 95.38 103 GLU A N 1
ATOM 841 C CA . GLU A 1 103 ? -17 -2.436 -7.793 1 95.38 103 GLU A CA 1
ATOM 842 C C . GLU A 1 103 ? -15.836 -1.78 -7.07 1 95.38 103 GLU A C 1
ATOM 844 O O . GLU A 1 103 ? -15.984 -0.708 -6.48 1 95.38 103 GLU A O 1
ATOM 849 N N . ILE A 1 104 ? -14.719 -2.488 -7.168 1 95.44 104 ILE A N 1
ATOM 850 C CA . ILE A 1 104 ? -13.555 -1.979 -6.445 1 95.44 104 ILE A CA 1
ATOM 851 C C . ILE A 1 104 ? -12.297 -2.174 -7.289 1 95.44 104 ILE A C 1
ATOM 853 O O . ILE A 1 104 ? -12.195 -3.139 -8.047 1 95.44 104 ILE A O 1
ATOM 857 N N . SER A 1 105 ? -11.352 -1.266 -7.141 1 96.31 105 SER A N 1
ATOM 858 C CA . SER A 1 105 ? -10.047 -1.416 -7.789 1 96.31 105 SER A CA 1
ATOM 859 C C . SER A 1 105 ? -8.914 -1.291 -6.781 1 96.31 105 SER A C 1
ATOM 861 O O . SER A 1 105 ? -9.016 -0.536 -5.812 1 96.31 105 SER A O 1
ATOM 863 N N . PHE A 1 106 ? -7.871 -2.076 -6.969 1 97.06 106 PHE A N 1
ATOM 864 C CA . PHE A 1 106 ? -6.641 -2.031 -6.184 1 97.06 106 PHE A CA 1
ATOM 865 C C . PHE A 1 106 ? -5.434 -1.805 -7.086 1 97.06 106 PHE A C 1
ATOM 867 O O . PHE A 1 106 ? -5.219 -2.551 -8.039 1 97.06 106 PHE A O 1
ATOM 874 N N . LEU A 1 107 ? -4.703 -0.759 -6.844 1 96.62 107 LEU A N 1
ATOM 875 C CA . LEU A 1 107 ? -3.482 -0.473 -7.59 1 96.62 107 LEU A CA 1
ATOM 876 C C . LEU A 1 107 ? -2.271 -0.455 -6.664 1 96.62 107 LEU A C 1
ATOM 878 O O . LEU A 1 107 ? -2.252 0.282 -5.676 1 96.62 107 LEU A O 1
ATOM 882 N N . ASN A 1 108 ? -1.353 -1.342 -6.883 1 97.19 108 ASN A N 1
ATOM 883 C CA . ASN A 1 108 ? -0.073 -1.394 -6.184 1 97.19 108 ASN A CA 1
ATOM 884 C C . ASN A 1 108 ? 1.08 -0.978 -7.094 1 97.19 108 ASN A C 1
ATOM 886 O O . ASN A 1 108 ? 1.284 -1.569 -8.156 1 97.19 108 ASN A O 1
ATOM 890 N N . THR A 1 109 ? 1.824 0.091 -6.641 1 94.62 109 THR A N 1
ATOM 891 C CA . THR A 1 109 ? 2.824 0.629 -7.555 1 94.62 109 THR A CA 1
ATOM 892 C C . THR A 1 109 ? 4.129 0.923 -6.82 1 94.62 109 THR A C 1
ATOM 894 O O . THR A 1 109 ? 4.113 1.366 -5.672 1 94.62 109 THR A O 1
ATOM 897 N N . TYR A 1 110 ? 5.207 0.64 -7.48 1 92 110 TYR A N 1
ATOM 898 C CA . TYR A 1 110 ? 6.539 1.102 -7.109 1 92 110 TYR A CA 1
ATOM 899 C C . TYR A 1 110 ? 7.074 2.098 -8.133 1 92 110 TYR A C 1
ATOM 901 O O . TYR A 1 110 ? 7.109 1.808 -9.328 1 92 110 TYR A O 1
ATOM 909 N N . TYR A 1 111 ? 7.398 3.256 -7.66 1 85.19 111 TYR A N 1
ATOM 910 C CA . TYR A 1 111 ? 7.941 4.312 -8.508 1 85.19 111 TYR A CA 1
ATOM 911 C C . TYR A 1 111 ? 9.461 4.398 -8.367 1 85.19 111 TYR A C 1
ATOM 913 O O . TYR A 1 111 ? 9.969 5.043 -7.445 1 85.19 111 TYR A O 1
ATOM 921 N N . PRO A 1 112 ? 10.125 3.881 -9.328 1 81.75 112 PRO A N 1
ATOM 922 C CA . PRO A 1 112 ? 11.578 3.934 -9.211 1 81.75 112 PRO A CA 1
ATOM 923 C C . PRO A 1 112 ? 12.133 5.355 -9.32 1 81.75 112 PRO A C 1
ATOM 925 O O . PRO A 1 112 ? 11.531 6.207 -9.977 1 81.75 112 PRO A O 1
ATOM 928 N N . PRO A 1 113 ? 13.172 5.648 -8.648 1 73.38 113 PRO A N 1
ATOM 929 C CA . PRO A 1 113 ? 13.742 6.996 -8.656 1 73.38 113 PRO A CA 1
ATOM 930 C C . PRO A 1 113 ? 14.062 7.492 -10.062 1 73.38 113 PRO A C 1
ATOM 932 O O . PRO A 1 113 ? 14.008 8.695 -10.328 1 73.38 113 PRO A O 1
ATOM 935 N N . ASP A 1 114 ? 14.422 6.684 -10.961 1 66.94 114 ASP A N 1
ATOM 936 C CA . ASP A 1 114 ? 14.852 7.09 -12.289 1 66.94 114 ASP A CA 1
ATOM 937 C C . ASP A 1 114 ? 13.656 7.285 -13.219 1 66.94 114 ASP A C 1
ATOM 939 O O . ASP A 1 114 ? 13.82 7.668 -14.375 1 66.94 114 ASP A O 1
ATOM 943 N N . THR A 1 115 ? 12.484 6.984 -12.758 1 60.06 115 THR A N 1
ATOM 944 C CA . THR A 1 115 ? 11.336 7.031 -13.656 1 60.06 115 THR A CA 1
ATOM 945 C C . THR A 1 115 ? 10.766 8.445 -13.734 1 60.06 115 THR A C 1
ATOM 947 O O . THR A 1 115 ? 10.656 9.133 -12.711 1 60.06 115 THR A O 1
ATOM 950 N N . GLY A 1 116 ? 11 9.023 -14.938 1 54.12 116 GLY A N 1
ATOM 951 C CA . GLY A 1 116 ? 10.328 10.289 -15.188 1 54.12 116 GLY A CA 1
ATOM 952 C C . GLY A 1 116 ? 8.875 10.289 -14.758 1 54.12 116 GLY A C 1
ATOM 953 O O . GLY A 1 116 ? 8.359 9.258 -14.312 1 54.12 116 GLY A O 1
ATOM 954 N N . PRO A 1 117 ? 8.289 11.414 -14.773 1 47.78 117 PRO A N 1
ATOM 955 C CA . PRO A 1 117 ? 6.938 11.672 -14.266 1 47.78 117 PRO A CA 1
ATOM 956 C C . PRO A 1 117 ? 5.891 10.758 -14.898 1 47.78 117 PRO A C 1
ATOM 958 O O . PRO A 1 117 ? 4.711 10.82 -14.539 1 47.78 117 PRO A O 1
ATOM 961 N N . GLU A 1 118 ? 6.332 10.219 -16.047 1 51.38 118 GLU A N 1
ATOM 962 C CA . GLU A 1 118 ? 5.23 9.531 -16.719 1 51.38 118 GLU A CA 1
ATOM 963 C C . GLU A 1 118 ? 4.73 8.352 -15.883 1 51.38 118 GLU A C 1
ATOM 965 O O . GLU A 1 118 ? 5.484 7.414 -15.609 1 51.38 118 GLU A O 1
ATOM 970 N N . LEU A 1 119 ? 4.059 8.734 -15 1 54.06 119 LEU A N 1
ATOM 971 C CA . LEU A 1 119 ? 3.598 7.977 -13.844 1 54.06 119 LEU A CA 1
ATOM 972 C C . LEU A 1 119 ? 3.15 6.578 -14.25 1 54.06 119 LEU A C 1
ATOM 974 O O . LEU A 1 119 ? 3.893 5.609 -14.086 1 54.06 119 LEU A O 1
ATOM 978 N N . MET A 1 120 ? 1.822 6.316 -13.867 1 58.75 120 MET A N 1
ATOM 979 C CA . MET A 1 120 ? 1.152 5.098 -13.43 1 58.75 120 MET A CA 1
ATOM 980 C C . MET A 1 120 ? 0.8 4.211 -14.617 1 58.75 120 MET A C 1
ATOM 982 O O . MET A 1 120 ? 1.231 4.477 -15.742 1 58.75 120 MET A O 1
ATOM 986 N N . VAL A 1 121 ? -0.367 3.67 -14.531 1 61.31 121 VAL A N 1
ATOM 987 C CA . VAL A 1 121 ? -0.919 2.691 -15.469 1 61.31 121 VAL A CA 1
ATOM 988 C C . VAL A 1 121 ? -1.092 3.33 -16.844 1 61.31 121 VAL A C 1
ATOM 990 O O . VAL A 1 121 ? -1.766 4.355 -16.984 1 61.31 121 VAL A O 1
ATOM 993 N N . GLN A 1 122 ? -0.16 3.043 -17.672 1 59.41 122 GLN A N 1
ATOM 994 C CA . GLN A 1 122 ? -0.269 3.574 -19.016 1 59.41 122 GLN A CA 1
ATOM 995 C C . GLN A 1 122 ? -1.526 3.059 -19.719 1 59.41 122 GLN A C 1
ATOM 997 O O . GLN A 1 122 ? -1.875 1.884 -19.578 1 59.41 122 GLN A O 1
ATOM 1002 N N . ASP A 1 123 ? -2.219 4.039 -20.172 1 58.16 123 ASP A N 1
ATOM 1003 C CA . ASP A 1 123 ? -3.414 3.723 -20.938 1 58.16 123 ASP A CA 1
ATOM 1004 C C . ASP A 1 123 ? -3.172 2.527 -21.859 1 58.16 123 ASP A C 1
ATOM 1006 O O . ASP A 1 123 ? -4.062 1.698 -22.062 1 58.16 123 ASP A O 1
ATOM 1010 N N . GLU A 1 124 ? -2.074 2.504 -22.281 1 55.25 124 GLU A N 1
ATOM 1011 C CA . GLU A 1 124 ? -1.751 1.428 -23.219 1 55.25 124 GLU A CA 1
ATOM 1012 C C . GLU A 1 124 ? -1.851 0.063 -22.531 1 55.25 124 GLU A C 1
ATOM 1014 O O . GLU A 1 124 ? -2.215 -0.926 -23.172 1 55.25 124 GLU A O 1
ATOM 1019 N N . ASP A 1 125 ? -1.552 0.129 -21.328 1 58.09 125 ASP A N 1
ATOM 1020 C CA . ASP A 1 125 ? -1.575 -1.151 -20.625 1 58.09 125 ASP A CA 1
ATOM 1021 C C . ASP A 1 125 ? -3.01 -1.614 -20.375 1 58.09 125 ASP A C 1
ATOM 1023 O O . ASP A 1 125 ? -3.275 -2.816 -20.297 1 58.09 125 ASP A O 1
ATOM 1027 N N . ARG A 1 126 ? -3.828 -0.692 -20.234 1 58.09 126 ARG A N 1
ATOM 1028 C CA . ARG A 1 126 ? -5.246 -0.995 -20.062 1 58.09 126 ARG A CA 1
ATOM 1029 C C . ARG A 1 126 ? -5.867 -1.493 -21.359 1 58.09 126 ARG A C 1
ATOM 1031 O O . ARG A 1 126 ? -6.762 -2.344 -21.344 1 58.09 126 ARG A O 1
ATOM 1038 N N . GLU A 1 127 ? -5.402 -0.902 -22.438 1 51.69 127 GLU A N 1
ATOM 1039 C CA . GLU A 1 127 ? -5.922 -1.309 -23.734 1 51.69 127 GLU A CA 1
ATOM 1040 C C . GLU A 1 127 ? -5.438 -2.705 -24.109 1 51.69 127 GLU A C 1
ATOM 1042 O O . GLU A 1 127 ? -6.137 -3.445 -24.812 1 51.69 127 GLU A O 1
ATOM 1047 N N . ARG A 1 128 ? -4.297 -2.959 -23.688 1 45.84 128 ARG A N 1
ATOM 1048 C CA . ARG A 1 128 ? -3.727 -4.219 -24.141 1 45.84 128 ARG A CA 1
ATOM 1049 C C . ARG A 1 128 ? -4.473 -5.41 -23.547 1 45.84 128 ARG A C 1
ATOM 1051 O O . ARG A 1 128 ? -4.418 -6.516 -24.094 1 45.84 128 ARG A O 1
ATOM 1058 N N . ASN A 1 129 ? -4.91 -5.223 -22.344 1 43.09 129 ASN A N 1
ATOM 1059 C CA . ASN A 1 129 ? -5.578 -6.402 -21.812 1 43.09 129 ASN A CA 1
ATOM 1060 C C . ASN A 1 129 ? -7.023 -6.5 -22.297 1 43.09 129 ASN A C 1
ATOM 1062 O O . ASN A 1 129 ? -7.766 -7.387 -21.875 1 43.09 129 ASN A O 1
ATOM 1066 N N . THR A 1 130 ? -7.484 -5.418 -22.922 1 35.12 130 THR A N 1
ATOM 1067 C CA . THR A 1 130 ? -8.742 -5.637 -23.625 1 35.12 130 THR A CA 1
ATOM 1068 C C . THR A 1 130 ? -8.492 -6.266 -25 1 35.12 130 THR A C 1
ATOM 1070 O O . THR A 1 130 ? -7.473 -6 -25.625 1 35.12 130 THR A O 1
ATOM 1073 N N . PHE B 1 1 ? -16.734 3.141 -9.938 1 63.41 1 PHE B N 1
ATOM 1074 C CA . PHE B 1 1 ? -16.141 2.266 -8.922 1 63.41 1 PHE B CA 1
ATOM 1075 C C . PHE B 1 1 ? -16.594 2.672 -7.527 1 63.41 1 PHE B C 1
ATOM 1077 O O . PHE B 1 1 ? -16.781 3.859 -7.25 1 63.41 1 PHE B O 1
ATOM 1084 N N . ALA B 1 2 ? -16.984 1.623 -6.711 1 71.5 2 ALA B N 1
ATOM 1085 C CA . ALA B 1 2 ? -17.328 1.992 -5.34 1 71.5 2 ALA B CA 1
ATOM 1086 C C . ALA B 1 2 ? -16.109 2.543 -4.598 1 71.5 2 ALA B C 1
ATOM 1088 O O . ALA B 1 2 ? -16.188 3.602 -3.971 1 71.5 2 ALA B O 1
ATOM 1089 N N . TYR B 1 3 ? -14.922 1.82 -4.703 1 91.75 3 TYR B N 1
ATOM 1090 C CA . TYR B 1 3 ? -13.719 2.334 -4.055 1 91.75 3 TYR B CA 1
ATOM 1091 C C . TYR B 1 3 ? -12.469 1.991 -4.859 1 91.75 3 TYR B C 1
ATOM 1093 O O . TYR B 1 3 ? -12.383 0.915 -5.457 1 91.75 3 TYR B O 1
ATOM 1101 N N . SER B 1 4 ? -11.594 2.934 -4.953 1 96 4 SER B N 1
ATOM 1102 C CA . SER B 1 4 ? -10.258 2.748 -5.504 1 96 4 SER B CA 1
ATOM 1103 C C . SER B 1 4 ? -9.188 2.932 -4.43 1 96 4 SER B C 1
ATOM 1105 O O . SER B 1 4 ? -9.062 4.012 -3.852 1 96 4 SER B O 1
ATOM 1107 N N . VAL B 1 5 ? -8.484 1.851 -4.129 1 97.44 5 VAL B N 1
ATOM 1108 C CA . VAL B 1 5 ? -7.449 1.866 -3.098 1 97.44 5 VAL B CA 1
ATOM 1109 C C . VAL B 1 5 ? -6.074 1.688 -3.742 1 97.44 5 VAL B C 1
ATOM 1111 O O . VAL B 1 5 ? -5.812 0.668 -4.383 1 97.44 5 VAL B O 1
ATOM 1114 N N . ILE B 1 6 ? -5.203 2.656 -3.527 1 96.94 6 ILE B N 1
ATOM 1115 C CA . ILE B 1 6 ? -3.943 2.668 -4.258 1 96.94 6 ILE B CA 1
ATOM 1116 C C . ILE B 1 6 ? -2.777 2.746 -3.277 1 96.94 6 ILE B C 1
ATOM 1118 O O . ILE B 1 6 ? -2.832 3.494 -2.297 1 96.94 6 ILE B O 1
ATOM 1122 N N . SER B 1 7 ? -1.765 1.979 -3.5 1 97.19 7 SER B N 1
ATOM 1123 C CA . SER B 1 7 ? -0.522 2.062 -2.74 1 97.19 7 SER B CA 1
ATOM 1124 C C . SER B 1 7 ? 0.661 2.381 -3.646 1 97.19 7 SER B C 1
ATOM 1126 O O . SER B 1 7 ? 0.802 1.794 -4.723 1 97.19 7 SER B O 1
ATOM 1128 N N . LEU B 1 8 ? 1.497 3.318 -3.186 1 94.81 8 LEU B N 1
ATOM 1129 C CA . LEU B 1 8 ? 2.666 3.732 -3.957 1 94.81 8 LEU B CA 1
ATOM 1130 C C . LEU B 1 8 ? 3.883 3.893 -3.053 1 94.81 8 LEU B C 1
ATOM 1132 O O . LEU B 1 8 ? 3.82 4.586 -2.035 1 94.81 8 LEU B O 1
ATOM 1136 N N . ASN B 1 9 ? 4.91 3.252 -3.391 1 94.44 9 ASN B N 1
ATOM 1137 C CA . ASN B 1 9 ? 6.215 3.715 -2.924 1 94.44 9 ASN B CA 1
ATOM 1138 C C . ASN B 1 9 ? 6.766 4.824 -3.814 1 94.44 9 ASN B C 1
ATOM 1140 O O . ASN B 1 9 ? 7.078 4.59 -4.984 1 94.44 9 ASN B O 1
ATOM 1144 N N . VAL B 1 10 ? 6.938 5.984 -3.297 1 92.81 10 VAL B N 1
ATOM 1145 C CA . VAL B 1 10 ? 7.172 7.148 -4.141 1 92.81 10 VAL B CA 1
ATOM 1146 C C . VAL B 1 10 ? 8.656 7.508 -4.125 1 92.81 10 VAL B C 1
ATOM 1148 O O . VAL B 1 10 ? 9.102 8.367 -4.891 1 92.81 10 VAL B O 1
ATOM 1151 N N . ASN B 1 11 ? 9.383 6.891 -3.281 1 90.5 11 ASN B N 1
ATOM 1152 C CA . ASN B 1 11 ? 10.82 7.117 -3.189 1 90.5 11 ASN B CA 1
ATOM 1153 C C . ASN B 1 11 ? 11.141 8.602 -3.039 1 90.5 11 ASN B C 1
ATOM 1155 O O . ASN B 1 11 ? 11.953 9.141 -3.793 1 90.5 11 ASN B O 1
ATOM 1159 N N . GLY B 1 12 ? 10.461 9.234 -2.264 1 93.25 12 GLY B N 1
ATOM 1160 C CA . GLY B 1 12 ? 10.695 10.641 -1.974 1 93.25 12 GLY B CA 1
ATOM 1161 C C . GLY B 1 12 ? 9.797 11.562 -2.77 1 93.25 12 GLY B C 1
ATOM 1162 O O . GLY B 1 12 ? 9.781 11.516 -4 1 93.25 12 GLY B O 1
ATOM 1163 N N . ILE B 1 13 ? 9.094 12.492 -2.104 1 93.19 13 ILE B N 1
ATOM 1164 C CA . ILE B 1 13 ? 8.305 13.523 -2.773 1 93.19 13 ILE B CA 1
ATOM 1165 C C . ILE B 1 13 ? 8.539 14.875 -2.098 1 93.19 13 ILE B C 1
ATOM 1167 O O . ILE B 1 13 ? 7.617 15.68 -1.97 1 93.19 13 ILE B O 1
ATOM 1171 N N . ASN B 1 14 ? 9.688 14.984 -1.555 1 91.44 14 ASN B N 1
ATOM 1172 C CA . ASN B 1 14 ? 10.086 16.266 -0.985 1 91.44 14 ASN B CA 1
ATOM 1173 C C . ASN B 1 14 ? 10.141 17.359 -2.049 1 91.44 14 ASN B C 1
ATOM 1175 O O . ASN B 1 14 ? 9.914 18.531 -1.751 1 91.44 14 ASN B O 1
ATOM 1179 N N . ASN B 1 15 ? 10.445 16.953 -3.186 1 90.44 15 ASN B N 1
ATOM 1180 C CA . ASN B 1 15 ? 10.336 17.859 -4.324 1 90.44 15 ASN B CA 1
ATOM 1181 C C . ASN B 1 15 ? 8.883 18.188 -4.652 1 90.44 15 ASN B C 1
ATOM 1183 O O . ASN B 1 15 ? 8.094 17.281 -4.938 1 90.44 15 ASN B O 1
ATOM 1187 N N . VAL B 1 16 ? 8.555 19.438 -4.746 1 90.62 16 VAL B N 1
ATOM 1188 C CA . VAL B 1 16 ? 7.172 19.891 -4.879 1 90.62 16 VAL B CA 1
ATOM 1189 C C . VAL B 1 16 ? 6.617 19.484 -6.242 1 90.62 16 VAL B C 1
ATOM 1191 O O . VAL B 1 16 ? 5.438 19.156 -6.367 1 90.62 16 VAL B O 1
ATOM 1194 N N . ILE B 1 17 ? 7.453 19.531 -7.219 1 90.81 17 ILE B N 1
ATOM 1195 C CA . ILE B 1 17 ? 7.012 19.172 -8.562 1 90.81 17 ILE B CA 1
ATOM 1196 C C . ILE B 1 17 ? 6.629 17.688 -8.609 1 90.81 17 ILE B C 1
ATOM 1198 O O . ILE B 1 17 ? 5.555 17.344 -9.094 1 90.81 17 ILE B O 1
ATOM 1202 N N . LYS B 1 18 ? 7.488 16.891 -8.086 1 89.81 18 LYS B N 1
ATOM 1203 C CA . LYS B 1 18 ? 7.195 15.461 -8.031 1 89.81 18 LYS B CA 1
ATOM 1204 C C . LYS B 1 18 ? 5.961 15.188 -7.176 1 89.81 18 LYS B C 1
ATOM 1206 O O . LYS B 1 18 ? 5.105 14.383 -7.555 1 89.81 18 LYS B O 1
ATOM 1211 N N . ARG B 1 19 ? 5.891 15.82 -6.098 1 92.69 19 ARG B N 1
ATOM 1212 C CA . ARG B 1 19 ? 4.75 15.656 -5.199 1 92.69 19 ARG B CA 1
ATOM 1213 C C . ARG B 1 19 ? 3.443 16 -5.906 1 92.69 19 ARG B C 1
ATOM 1215 O O . ARG B 1 19 ? 2.471 15.25 -5.828 1 92.69 19 ARG B O 1
ATOM 1222 N N . ARG B 1 20 ? 3.443 17.125 -6.57 1 91.5 20 ARG B N 1
ATOM 1223 C CA . ARG B 1 20 ? 2.256 17.547 -7.301 1 91.5 20 ARG B CA 1
ATOM 1224 C C . ARG B 1 20 ? 1.88 16.547 -8.383 1 91.5 20 ARG B C 1
ATOM 1226 O O . ARG B 1 20 ? 0.701 16.234 -8.562 1 91.5 20 ARG B O 1
ATOM 1233 N N . LYS B 1 21 ? 2.82 16.094 -9.023 1 89.31 21 LYS B N 1
ATOM 1234 C CA . LYS B 1 21 ? 2.58 15.125 -10.086 1 89.31 21 LYS B CA 1
ATOM 1235 C C . LYS B 1 21 ? 1.953 13.852 -9.523 1 89.31 21 LYS B C 1
ATOM 1237 O O . LYS B 1 21 ? 0.988 13.328 -10.086 1 89.31 21 LYS B O 1
ATOM 1242 N N . ILE B 1 22 ? 2.492 13.383 -8.461 1 90.5 22 ILE B N 1
ATOM 1243 C CA . ILE B 1 22 ? 1.997 12.164 -7.84 1 90.5 22 ILE B CA 1
ATOM 1244 C C . ILE B 1 22 ? 0.552 12.359 -7.387 1 90.5 22 ILE B C 1
ATOM 1246 O O . ILE B 1 22 ? -0.307 11.516 -7.641 1 90.5 22 ILE B O 1
ATOM 1250 N N . LEU B 1 23 ? 0.275 13.43 -6.785 1 91.88 23 LEU B N 1
ATOM 1251 C CA . LEU B 1 23 ? -1.07 13.703 -6.289 1 91.88 23 LEU B CA 1
ATOM 1252 C C . LEU B 1 23 ? -2.053 13.852 -7.445 1 91.88 23 LEU B C 1
ATOM 1254 O O . LEU B 1 23 ? -3.197 13.398 -7.355 1 91.88 23 LEU B O 1
ATOM 1258 N N . LEU B 1 24 ? -1.579 14.461 -8.523 1 90.25 24 LEU B N 1
ATOM 1259 C CA . LEU B 1 24 ? -2.418 14.602 -9.703 1 90.25 24 LEU B CA 1
ATOM 1260 C C . LEU B 1 24 ? -2.727 13.234 -10.32 1 90.25 24 LEU B C 1
ATOM 1262 O O . LEU B 1 24 ? -3.848 13 -10.773 1 90.25 24 LEU B O 1
ATOM 1266 N N . GLU B 1 25 ? -1.727 12.414 -10.359 1 88 25 GLU B N 1
ATOM 1267 C CA . GLU B 1 25 ? -1.932 11.062 -10.883 1 88 25 GLU B CA 1
ATOM 1268 C C . GLU B 1 25 ? -2.965 10.305 -10.055 1 88 25 GLU B C 1
ATOM 1270 O O . GLU B 1 25 ? -3.781 9.562 -10.602 1 88 25 GLU B O 1
ATOM 1275 N N . MET B 1 26 ? -2.928 10.453 -8.773 1 89.06 26 MET B N 1
ATOM 1276 C CA . MET B 1 26 ? -3.896 9.789 -7.906 1 89.06 26 MET B CA 1
ATOM 1277 C C . MET B 1 26 ? -5.309 10.305 -8.172 1 89.06 26 MET B C 1
ATOM 1279 O O . MET B 1 26 ? -6.27 9.539 -8.117 1 89.06 26 MET B O 1
ATOM 1283 N N . GLU B 1 27 ? -5.379 11.57 -8.445 1 88.81 27 GLU B N 1
ATOM 1284 C CA . GLU B 1 27 ? -6.672 12.164 -8.781 1 88.81 27 GLU B CA 1
ATOM 1285 C C . GLU B 1 27 ? -7.199 11.617 -10.102 1 88.81 27 GLU B C 1
ATOM 1287 O O . GLU B 1 27 ? -8.391 11.312 -10.219 1 88.81 27 GLU B O 1
ATOM 1292 N N . LYS B 1 28 ? -6.297 11.5 -11.031 1 86.69 28 LYS B N 1
ATOM 1293 C CA . LYS B 1 28 ? -6.672 10.961 -12.336 1 86.69 28 LYS B CA 1
ATOM 1294 C C . LYS B 1 28 ? -7.176 9.531 -12.211 1 86.69 28 LYS B C 1
ATOM 1296 O O . LYS B 1 28 ? -8.094 9.125 -12.938 1 86.69 28 LYS B O 1
ATOM 1301 N N . GLU B 1 29 ? -6.621 8.828 -11.305 1 86.25 29 GLU B N 1
ATOM 1302 C CA . GLU B 1 29 ? -7.004 7.438 -11.086 1 86.25 29 GLU B CA 1
ATOM 1303 C C . GLU B 1 29 ? -8.227 7.336 -10.18 1 86.25 29 GLU B C 1
ATOM 1305 O O . GLU B 1 29 ? -8.625 6.238 -9.781 1 86.25 29 GLU B O 1
ATOM 1310 N N . LYS B 1 30 ? -8.742 8.508 -9.773 1 91.12 30 LYS B N 1
ATOM 1311 C CA . LYS B 1 30 ? -9.914 8.586 -8.906 1 91.12 30 LYS B CA 1
ATOM 1312 C C . LYS B 1 30 ? -9.703 7.789 -7.621 1 91.12 30 LYS B C 1
ATOM 1314 O O . LYS B 1 30 ? -10.586 7.035 -7.199 1 91.12 30 LYS B O 1
ATOM 1319 N N . ALA B 1 31 ? -8.539 7.902 -7.078 1 95.19 31 ALA B N 1
ATOM 1320 C CA . ALA B 1 31 ? -8.195 7.176 -5.859 1 95.19 31 ALA B CA 1
ATOM 1321 C C . ALA B 1 31 ? -9.047 7.652 -4.68 1 95.19 31 ALA B C 1
ATOM 1323 O O . ALA B 1 31 ? -9.227 8.859 -4.488 1 95.19 31 ALA B O 1
ATOM 1324 N N . ASP B 1 32 ? -9.625 6.723 -3.922 1 97.19 32 ASP B N 1
ATOM 1325 C CA . ASP B 1 32 ? -10.406 7.047 -2.73 1 97.19 32 ASP B CA 1
ATOM 1326 C C . ASP B 1 32 ? -9.539 6.969 -1.473 1 97.19 32 ASP B C 1
ATOM 1328 O O . ASP B 1 32 ? -9.703 7.773 -0.552 1 97.19 32 ASP B O 1
ATOM 1332 N N . ILE B 1 33 ? -8.688 5.992 -1.392 1 97.81 33 ILE B N 1
ATOM 1333 C CA . ILE B 1 33 ? -7.746 5.762 -0.303 1 97.81 33 ILE B CA 1
ATOM 1334 C C . ILE B 1 33 ? -6.344 5.547 -0.871 1 97.81 33 ILE B C 1
ATOM 1336 O O . ILE B 1 33 ? -6.152 4.723 -1.768 1 97.81 33 ILE B O 1
ATOM 1340 N N . VAL B 1 34 ? -5.328 6.312 -0.341 1 97.75 34 VAL B N 1
ATOM 1341 C CA . VAL B 1 34 ? -3.986 6.27 -0.911 1 97.75 34 VAL B CA 1
ATOM 1342 C C . VAL B 1 34 ? -2.967 5.988 0.19 1 97.75 34 VAL B C 1
ATOM 1344 O O . VAL B 1 34 ? -2.992 6.625 1.246 1 97.75 34 VAL B O 1
ATOM 1347 N N . TYR B 1 35 ? -2.129 4.973 -0.045 1 98.12 35 TYR B N 1
ATOM 1348 C CA . TYR B 1 35 ? -0.941 4.711 0.76 1 98.12 35 TYR B CA 1
ATOM 1349 C C . TYR B 1 35 ? 0.314 5.223 0.065 1 98.12 35 TYR B C 1
ATOM 1351 O O . TYR B 1 35 ? 0.588 4.863 -1.081 1 98.12 35 TYR B O 1
ATOM 1359 N N . LEU B 1 36 ? 1.046 6.039 0.728 1 96.88 36 LEU B N 1
ATOM 1360 C CA . LEU B 1 36 ? 2.359 6.426 0.224 1 96.88 36 LEU B CA 1
ATOM 1361 C C . LEU B 1 36 ? 3.461 5.98 1.181 1 96.88 36 LEU B C 1
ATOM 1363 O O . LEU B 1 36 ? 3.357 6.184 2.393 1 96.88 36 LEU B O 1
ATOM 1367 N N . GLN B 1 37 ? 4.434 5.375 0.699 1 96.31 37 GLN B N 1
ATOM 1368 C CA . GLN B 1 37 ? 5.621 5.008 1.465 1 96.31 37 GLN B CA 1
ATOM 1369 C C . GLN B 1 37 ? 6.848 5.773 0.976 1 96.31 37 GLN B C 1
ATOM 1371 O O . GLN B 1 37 ? 6.914 6.172 -0.189 1 96.31 37 GLN B O 1
ATOM 1376 N N . GLU B 1 38 ? 7.785 5.98 1.857 1 94.69 38 GLU B N 1
ATOM 1377 C CA . GLU B 1 38 ? 9.031 6.703 1.611 1 94.69 38 GLU B CA 1
ATOM 1378 C C . GLU B 1 38 ? 8.75 8.109 1.089 1 94.69 38 GLU B C 1
ATOM 1380 O O . GLU B 1 38 ? 9.305 8.516 0.064 1 94.69 38 GLU B O 1
ATOM 1385 N N . THR B 1 39 ? 7.98 8.828 1.741 1 96.44 39 THR B N 1
ATOM 1386 C CA . THR B 1 39 ? 7.617 10.18 1.317 1 96.44 39 THR B CA 1
ATOM 1387 C C . THR B 1 39 ? 8.797 11.133 1.482 1 96.44 39 THR B C 1
ATOM 1389 O O . THR B 1 39 ? 8.914 12.117 0.751 1 96.44 39 THR B O 1
ATOM 1392 N N . HIS B 1 40 ? 9.641 10.867 2.469 1 96.44 40 HIS B N 1
ATOM 1393 C CA . HIS B 1 40 ? 10.773 11.727 2.803 1 96.44 40 HIS B CA 1
ATOM 1394 C C . HIS B 1 40 ? 10.312 13.141 3.141 1 96.44 40 HIS B C 1
ATOM 1396 O O . HIS B 1 40 ? 10.906 14.117 2.686 1 96.44 40 HIS B O 1
ATOM 1402 N N . LEU B 1 41 ? 9.25 13.203 3.846 1 96.81 41 LEU B N 1
ATOM 1403 C CA . LEU B 1 41 ? 8.695 14.492 4.242 1 96.81 41 LEU B CA 1
ATOM 1404 C C . LEU B 1 41 ? 8.883 14.727 5.738 1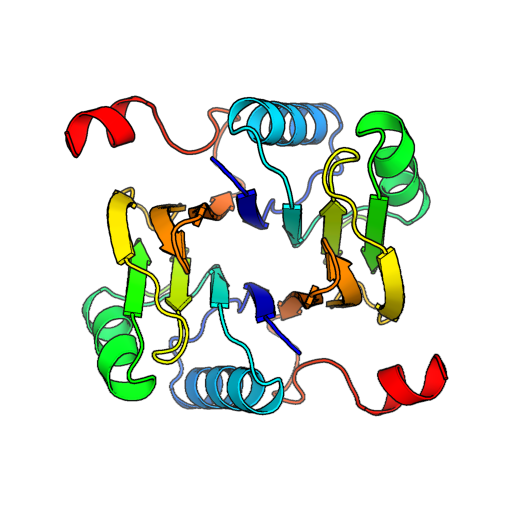 96.81 41 LEU B C 1
ATOM 1406 O O . LEU B 1 41 ? 8.734 13.805 6.539 1 96.81 41 LEU B O 1
ATOM 1410 N N . GLU B 1 42 ? 9.078 15.945 6.066 1 96.25 42 GLU B N 1
ATOM 1411 C CA . GLU B 1 42 ? 8.992 16.359 7.465 1 96.25 42 GLU B CA 1
ATOM 1412 C C . GLU B 1 42 ? 7.547 16.578 7.887 1 96.25 42 GLU B C 1
ATOM 1414 O O . GLU B 1 42 ? 6.641 16.562 7.051 1 96.25 42 GLU B O 1
ATOM 1419 N N . LYS B 1 43 ? 7.398 16.719 9.164 1 95 43 LYS B N 1
ATOM 1420 C CA . LYS B 1 43 ? 6.051 16.812 9.719 1 95 43 LYS B CA 1
ATOM 1421 C C . LYS B 1 43 ? 5.262 17.938 9.07 1 95 43 LYS B C 1
ATOM 1423 O O . LYS B 1 43 ? 4.109 17.75 8.68 1 95 43 LYS B O 1
ATOM 1428 N N . GLN B 1 44 ? 5.871 19.078 8.953 1 95.12 44 GLN B N 1
ATOM 1429 C CA . GLN B 1 44 ? 5.188 20.25 8.398 1 95.12 44 GLN B CA 1
ATOM 1430 C C . GLN B 1 44 ? 4.703 19.984 6.98 1 95.12 44 GLN B C 1
ATOM 1432 O O . GLN B 1 44 ? 3.625 20.422 6.59 1 95.12 44 GLN B O 1
ATOM 1437 N N . GLU B 1 45 ? 5.52 19.297 6.238 1 95.12 45 GLU B N 1
ATOM 1438 C CA . GLU B 1 45 ? 5.152 18.984 4.859 1 95.12 45 GLU B CA 1
ATOM 1439 C C . GLU B 1 45 ? 4.016 17.969 4.801 1 95.12 45 GLU B C 1
ATOM 1441 O O . GLU B 1 45 ? 3.146 18.047 3.932 1 95.12 45 GLU B O 1
ATOM 1446 N N . HIS B 1 46 ? 3.996 16.969 5.684 1 95.25 46 HIS B N 1
ATOM 1447 C CA . HIS B 1 46 ? 2.867 16.047 5.766 1 95.25 46 HIS B CA 1
ATOM 1448 C C . HIS B 1 46 ? 1.576 16.797 6.094 1 95.25 46 HIS B C 1
ATOM 1450 O O . HIS B 1 46 ? 0.522 16.5 5.523 1 95.25 46 HIS B O 1
ATOM 1456 N N . GLU B 1 47 ? 1.693 17.797 6.953 1 95.19 47 GLU B N 1
ATOM 1457 C CA . GLU B 1 47 ? 0.52 18.562 7.34 1 95.19 47 GLU B CA 1
ATOM 1458 C C . GLU B 1 47 ? -0.034 19.359 6.156 1 95.19 47 GLU B C 1
ATOM 1460 O O . GLU B 1 47 ? -1.247 19.547 6.039 1 95.19 47 GLU B O 1
ATOM 1465 N N . LYS B 1 48 ? 0.813 19.766 5.332 1 95 48 LYS B N 1
ATOM 1466 C CA . LYS B 1 48 ? 0.383 20.516 4.16 1 95 48 LYS B CA 1
ATOM 1467 C C . LYS B 1 48 ? -0.45 19.656 3.221 1 95 48 LYS B C 1
ATOM 1469 O O . LYS B 1 48 ? -1.26 20.156 2.445 1 95 48 LYS B O 1
ATOM 1474 N N . LEU B 1 49 ? -0.183 18.328 3.238 1 95.12 49 LEU B N 1
ATOM 1475 C CA . LEU B 1 49 ? -0.94 17.422 2.377 1 95.12 49 LEU B CA 1
ATOM 1476 C C . LEU B 1 49 ? -2.432 17.5 2.691 1 95.12 49 LEU B C 1
ATOM 1478 O O . LEU B 1 49 ? -3.266 17.312 1.805 1 95.12 49 LEU B O 1
ATOM 1482 N N . LYS B 1 50 ? -2.801 17.75 3.965 1 94.44 50 LYS B N 1
ATOM 1483 C CA . LYS B 1 50 ? -4.199 17.875 4.363 1 94.44 50 LYS B CA 1
ATOM 1484 C C . LYS B 1 50 ? -4.898 18.984 3.588 1 94.44 50 LYS B C 1
ATOM 1486 O O . LYS B 1 50 ? -5.984 18.781 3.039 1 94.44 50 LYS B O 1
ATOM 1491 N N . LYS B 1 51 ? -4.23 20.078 3.559 1 93.25 51 LYS B N 1
ATOM 1492 C CA . LYS B 1 51 ? -4.797 21.234 2.873 1 93.25 51 LYS B CA 1
ATOM 1493 C C . LYS B 1 51 ? -4.793 21.031 1.359 1 93.25 51 LYS B C 1
ATOM 1495 O O . LYS B 1 51 ? -5.785 21.312 0.688 1 93.25 51 LYS B O 1
ATOM 1500 N N . ILE B 1 52 ? -3.719 20.5 0.841 1 93.25 52 ILE B N 1
ATOM 1501 C CA . ILE B 1 52 ? -3.52 20.344 -0.595 1 93.25 52 ILE B CA 1
ATOM 1502 C C . ILE B 1 52 ? -4.551 19.359 -1.152 1 93.25 52 ILE B C 1
ATOM 1504 O O . ILE B 1 52 ? -5.129 19.609 -2.217 1 93.25 52 ILE B O 1
ATOM 1508 N N . THR B 1 53 ? -4.801 18.281 -0.423 1 93.88 53 THR B N 1
ATOM 1509 C CA . THR B 1 53 ? -5.668 17.219 -0.942 1 93.88 53 THR B CA 1
ATOM 1510 C C . THR B 1 53 ? -7.094 17.391 -0.427 1 93.88 53 THR B C 1
ATOM 1512 O O . THR B 1 53 ? -8.008 16.719 -0.892 1 93.88 53 THR B O 1
ATOM 1515 N N . LYS B 1 54 ? -7.324 18.297 0.612 1 95.5 54 LYS B N 1
ATOM 1516 C CA . LYS B 1 54 ? -8.609 18.453 1.29 1 95.5 54 LYS B CA 1
ATOM 1517 C C . LYS B 1 54 ? -9.133 17.125 1.799 1 95.5 54 LYS B C 1
ATOM 1519 O O . LYS B 1 54 ? -10.312 16.797 1.62 1 95.5 54 LYS B O 1
ATOM 1524 N N . SER B 1 55 ? -8.203 16.328 2.283 1 97.56 55 SER B N 1
ATOM 1525 C CA . SER B 1 55 ? -8.469 14.945 2.666 1 97.56 55 SER B CA 1
ATOM 1526 C C . SER B 1 55 ? -8.102 14.695 4.125 1 97.56 55 SER B C 1
ATOM 1528 O O . SER B 1 55 ? -7.492 15.547 4.773 1 97.56 55 SER B O 1
ATOM 1530 N N . GLN B 1 56 ? -8.633 13.586 4.691 1 97.94 56 GLN B N 1
ATOM 1531 C CA . GLN B 1 56 ? -8.023 13.07 5.914 1 97.94 56 GLN B CA 1
ATOM 1532 C C . GLN B 1 56 ? -6.633 12.5 5.637 1 97.94 56 GLN B C 1
ATOM 1534 O O . GLN B 1 56 ? -6.461 11.695 4.715 1 97.94 56 GLN B O 1
ATOM 1539 N N . VAL B 1 57 ? -5.652 12.977 6.43 1 98.12 57 VAL B N 1
ATOM 1540 C CA . VAL B 1 57 ? -4.27 12.547 6.219 1 98.12 57 VAL B CA 1
ATOM 1541 C C . VAL B 1 57 ? -3.68 12.047 7.535 1 98.12 57 VAL B C 1
ATOM 1543 O O . VAL B 1 57 ? -3.699 12.758 8.547 1 98.12 57 VAL B O 1
ATOM 1546 N N . TYR B 1 58 ? -3.217 10.836 7.559 1 98.31 58 TYR B N 1
ATOM 1547 C CA . TYR B 1 58 ? -2.543 10.211 8.688 1 98.31 58 TYR B CA 1
ATOM 1548 C C . TYR B 1 58 ? -1.133 9.773 8.312 1 98.31 58 TYR B C 1
ATOM 1550 O O . TYR B 1 58 ? -0.917 9.227 7.23 1 98.31 58 TYR B O 1
ATOM 1558 N N . TYR B 1 59 ? -0.161 10.055 9.18 1 97.69 59 TYR B N 1
ATOM 1559 C CA . TYR B 1 59 ? 1.203 9.859 8.703 1 97.69 59 TYR B CA 1
ATOM 1560 C C . TYR B 1 59 ? 2.15 9.562 9.859 1 97.69 59 TYR B C 1
ATOM 1562 O O . TYR B 1 59 ? 1.791 9.75 11.031 1 97.69 59 TYR B O 1
ATOM 1570 N N . SER B 1 60 ? 3.268 8.984 9.586 1 96.81 60 SER B N 1
ATOM 1571 C CA . SER B 1 60 ? 4.453 8.891 10.43 1 96.81 60 SER B CA 1
ATOM 1572 C C . SER B 1 60 ? 5.684 9.453 9.719 1 96.81 60 SER B C 1
ATOM 1574 O O . SER B 1 60 ? 5.918 9.156 8.547 1 96.81 60 SER B O 1
ATOM 1576 N N . THR B 1 61 ? 6.414 10.227 10.414 1 95.62 61 THR B N 1
ATOM 1577 C CA . THR B 1 61 ? 7.523 10.977 9.836 1 95.62 61 THR B CA 1
ATOM 1578 C C . THR B 1 61 ? 8.852 10.516 10.43 1 95.62 61 THR B C 1
ATOM 1580 O O . THR B 1 61 ? 8.922 10.141 11.602 1 95.62 61 THR B O 1
ATOM 1583 N N . TYR B 1 62 ? 9.828 10.562 9.586 1 94.44 62 TYR B N 1
ATOM 1584 C CA . TYR B 1 62 ? 11.188 10.367 10.086 1 94.44 62 TYR B CA 1
ATOM 1585 C C . TYR B 1 62 ? 12.055 11.586 9.805 1 94.44 62 TYR B C 1
ATOM 1587 O O . TYR B 1 62 ? 12.164 12.484 10.641 1 94.44 62 TYR B O 1
ATOM 1595 N N . ASN B 1 63 ? 12.539 11.727 8.578 1 93.62 63 ASN B N 1
ATOM 1596 C CA . ASN B 1 63 ? 13.258 12.922 8.164 1 93.62 63 ASN B CA 1
ATOM 1597 C C . ASN B 1 63 ? 13.109 13.172 6.664 1 93.62 63 ASN B C 1
ATOM 1599 O O . ASN B 1 63 ? 12.344 12.492 5.988 1 93.62 63 ASN B O 1
ATOM 1603 N N . SER B 1 64 ? 13.805 14.164 6.188 1 93.88 64 SER B N 1
ATOM 1604 C CA . SER B 1 64 ? 13.57 14.617 4.82 1 93.88 64 SER B CA 1
ATOM 1605 C C . SER B 1 64 ? 14.32 13.758 3.812 1 93.88 64 SER B C 1
ATOM 1607 O O . SER B 1 64 ? 14.273 14.016 2.607 1 93.88 64 SER B O 1
ATOM 1609 N N . LYS B 1 65 ? 14.953 12.703 4.262 1 93.31 65 LYS B N 1
ATOM 1610 C CA . LYS B 1 65 ? 15.789 11.938 3.342 1 93.31 65 LYS B CA 1
ATOM 1611 C C . LYS B 1 65 ? 15.398 10.461 3.336 1 93.31 65 LYS B C 1
ATOM 1613 O O . LYS B 1 65 ? 15.742 9.727 2.414 1 93.31 65 LYS B O 1
ATOM 1618 N N . GLN B 1 66 ? 14.703 10.125 4.477 1 93.38 66 GLN B N 1
ATOM 1619 C CA . GLN B 1 66 ? 14.438 8.695 4.621 1 93.38 66 GLN B CA 1
ATOM 1620 C C . GLN B 1 66 ? 13.047 8.453 5.195 1 93.38 66 GLN B C 1
ATOM 1622 O O . GLN B 1 66 ? 12.523 9.273 5.949 1 93.38 66 GLN B O 1
ATOM 1627 N N . ARG B 1 67 ? 12.469 7.383 4.82 1 94.19 67 ARG B N 1
ATOM 1628 C CA . ARG B 1 67 ? 11.258 6.832 5.41 1 94.19 67 ARG B CA 1
ATOM 1629 C C . ARG B 1 67 ? 10.102 7.816 5.309 1 94.19 67 ARG B C 1
ATOM 1631 O O . ARG B 1 67 ? 10.062 8.648 4.395 1 94.19 67 ARG B O 1
ATOM 1638 N N . GLY B 1 68 ? 9.031 7.629 6.086 1 96.56 68 GLY B N 1
ATOM 1639 C CA . GLY B 1 68 ? 7.805 8.406 6.031 1 96.56 68 GLY B CA 1
ATOM 1640 C C . GLY B 1 68 ? 6.672 7.691 5.316 1 96.56 68 GLY B C 1
ATOM 1641 O O . GLY B 1 68 ? 6.824 7.266 4.172 1 96.56 68 GLY B O 1
ATOM 1642 N N . VAL B 1 69 ? 5.609 7.578 5.953 1 97.31 69 VAL B N 1
ATOM 1643 C CA . VAL B 1 69 ? 4.438 6.922 5.379 1 97.31 69 VAL B CA 1
ATOM 1644 C C . VAL B 1 69 ? 3.195 7.777 5.621 1 97.31 69 VAL B C 1
ATOM 1646 O O . VAL B 1 69 ? 3.1 8.469 6.637 1 97.31 69 VAL B O 1
ATOM 1649 N N . VAL B 1 70 ? 2.266 7.715 4.652 1 98.19 70 VAL B N 1
ATOM 1650 C CA . VAL B 1 70 ? 1.045 8.508 4.777 1 98.19 70 VAL B CA 1
ATOM 1651 C C . VAL B 1 70 ? -0.14 7.715 4.227 1 98.19 70 VAL B C 1
ATOM 1653 O O . VAL B 1 70 ? 0.006 6.953 3.266 1 98.19 70 VAL B O 1
ATOM 1656 N N . ILE B 1 71 ? -1.264 7.812 4.863 1 98.56 71 ILE B N 1
ATOM 1657 C CA . ILE B 1 71 ? -2.555 7.375 4.34 1 98.56 71 ILE B CA 1
ATOM 1658 C C . ILE B 1 71 ? -3.439 8.594 4.07 1 98.56 71 ILE B C 1
ATOM 1660 O O . ILE B 1 71 ? -3.631 9.43 4.953 1 98.56 71 ILE B O 1
ATOM 1664 N N . ILE B 1 72 ? -3.924 8.711 2.877 1 98.25 72 ILE B N 1
ATOM 1665 C CA . ILE B 1 72 ? -4.824 9.781 2.477 1 98.25 72 ILE B CA 1
ATOM 1666 C C . ILE B 1 72 ? -6.207 9.211 2.168 1 98.25 72 ILE B C 1
ATOM 1668 O O . ILE B 1 72 ? -6.336 8.297 1.348 1 98.25 72 ILE B O 1
ATOM 1672 N N . ILE B 1 73 ? -7.207 9.703 2.809 1 98.12 73 ILE B N 1
ATOM 1673 C CA . ILE B 1 73 ? -8.586 9.281 2.562 1 98.12 73 ILE B CA 1
ATOM 1674 C C . ILE B 1 73 ? -9.398 10.461 2.043 1 98.12 73 ILE B C 1
ATOM 1676 O O . ILE B 1 73 ? -9.562 11.469 2.736 1 98.12 73 ILE B O 1
ATOM 1680 N N . LYS B 1 74 ? -9.93 10.312 0.872 1 97.06 74 LYS B N 1
ATOM 1681 C CA . LYS B 1 74 ? -10.672 11.406 0.238 1 97.06 74 LYS B CA 1
ATOM 1682 C C . LYS B 1 74 ? -11.938 11.742 1.021 1 97.06 74 LYS B C 1
ATOM 1684 O O . LYS B 1 74 ? -12.523 10.867 1.664 1 97.06 74 LYS B O 1
ATOM 1689 N N . PRO B 1 75 ? -12.43 12.938 0.873 1 94.5 75 PRO B N 1
ATOM 1690 C CA . PRO B 1 75 ? -13.531 13.414 1.713 1 94.5 75 PRO B CA 1
ATOM 1691 C C . PRO B 1 75 ? -14.836 12.664 1.465 1 94.5 75 PRO B C 1
ATOM 1693 O O . PRO B 1 75 ? -15.648 12.508 2.381 1 94.5 75 PRO B O 1
ATOM 1696 N N . HIS B 1 76 ? -15.047 12.227 0.302 1 94.5 76 HIS B N 1
ATOM 1697 C CA . HIS B 1 76 ? -16.328 11.586 0.006 1 94.5 76 HIS B CA 1
ATOM 1698 C C . HIS B 1 76 ? -16.391 10.188 0.616 1 94.5 76 HIS B C 1
ATOM 1700 O O . HIS B 1 76 ? -17.469 9.594 0.695 1 94.5 76 HIS B O 1
ATOM 1706 N N . VAL B 1 77 ? -15.156 9.664 0.951 1 95.38 77 VAL B N 1
ATOM 1707 C CA . VAL B 1 77 ? -15.164 8.43 1.733 1 95.38 77 VAL B CA 1
ATOM 1708 C C . VAL B 1 77 ? -15.578 8.734 3.17 1 95.38 77 VAL B C 1
ATOM 1710 O O . VAL B 1 77 ? -14.906 9.492 3.871 1 95.38 77 VAL B O 1
ATOM 1713 N N . SER B 1 78 ? -16.703 8.367 3.643 1 94 78 SER B N 1
ATOM 1714 C CA . SER B 1 78 ? -17.203 8.648 4.988 1 94 78 SER B CA 1
ATOM 1715 C C . SER B 1 78 ? -16.484 7.793 6.027 1 94 78 SER B C 1
ATOM 1717 O O . SER B 1 78 ? -17.109 7.004 6.734 1 94 78 SER B O 1
ATOM 1719 N N . PHE B 1 79 ? -15.172 8.078 6.121 1 97.38 79 PHE B N 1
ATOM 1720 C CA . PHE B 1 79 ? -14.383 7.344 7.102 1 97.38 79 PHE B CA 1
ATOM 1721 C C . PHE B 1 79 ? -14.453 8.023 8.469 1 97.38 79 PHE B C 1
ATOM 1723 O O . PHE B 1 79 ? -14.141 9.203 8.594 1 97.38 79 PHE B O 1
ATOM 1730 N N . GLU B 1 80 ? -14.93 7.266 9.453 1 97.69 80 GLU B N 1
ATOM 1731 C CA . GLU B 1 80 ? -14.969 7.723 10.836 1 97.69 80 GLU B CA 1
ATOM 1732 C C . GLU B 1 80 ? -13.836 7.105 11.656 1 97.69 80 GLU B C 1
ATOM 1734 O O . GLU B 1 80 ? -13.883 5.918 11.984 1 97.69 80 GLU B O 1
ATOM 1739 N N . LEU B 1 81 ? -12.875 7.902 12 1 97.69 81 LEU B N 1
ATOM 1740 C CA . LEU B 1 81 ? -11.711 7.418 12.727 1 97.69 81 LEU B CA 1
ATOM 1741 C C . LEU B 1 81 ? -12.086 7 14.148 1 97.69 81 LEU B C 1
ATOM 1743 O O . LEU B 1 81 ? -12.805 7.719 14.844 1 97.69 81 LEU B O 1
ATOM 1747 N N . GLU B 1 82 ? -11.641 5.902 14.555 1 97 82 GLU B N 1
ATOM 1748 C CA . GLU B 1 82 ? -11.781 5.457 15.938 1 97 82 GLU B CA 1
ATOM 1749 C C . GLU B 1 82 ? -10.438 5.504 16.672 1 97 82 GLU B C 1
ATOM 1751 O O . GLU B 1 82 ? -10.367 5.965 17.812 1 97 82 GLU B O 1
ATOM 1756 N N . ASP B 1 83 ? -9.398 4.996 15.992 1 96.12 83 ASP B N 1
ATOM 1757 C CA . ASP B 1 83 ? -8.062 5.004 16.578 1 96.12 83 ASP B CA 1
ATOM 1758 C C . ASP B 1 83 ? -6.984 5.164 15.516 1 96.12 83 ASP B C 1
ATOM 1760 O O . ASP B 1 83 ? -7.18 4.777 14.367 1 96.12 83 ASP B O 1
ATOM 1764 N N . CYS B 1 84 ? -5.855 5.75 15.922 1 96.19 84 CYS B N 1
ATOM 1765 C CA . CYS B 1 84 ? -4.684 5.93 15.07 1 96.19 84 CYS B CA 1
ATOM 1766 C C . CYS B 1 84 ? -3.404 5.598 15.828 1 96.19 84 CYS B C 1
ATOM 1768 O O . CYS B 1 84 ? -3.168 6.129 16.922 1 96.19 84 CYS B O 1
ATOM 1770 N N . TYR B 1 85 ? -2.633 4.684 15.289 1 93.88 85 TYR B N 1
ATOM 1771 C CA . TYR B 1 85 ? -1.353 4.297 15.875 1 93.88 85 TYR B CA 1
ATOM 1772 C C . TYR B 1 85 ? -0.204 4.598 14.922 1 93.88 85 TYR B C 1
ATOM 1774 O O . TYR B 1 85 ? -0.251 4.23 13.742 1 93.88 85 TYR B O 1
ATOM 1782 N N . THR B 1 86 ? 0.783 5.297 15.398 1 94.06 86 THR B N 1
ATOM 1783 C CA . THR B 1 86 ? 1.955 5.617 14.586 1 94.06 86 THR B CA 1
ATOM 1784 C C . THR B 1 86 ? 3.234 5.438 15.398 1 94.06 86 THR B C 1
ATOM 1786 O O . THR B 1 86 ? 3.209 5.488 16.625 1 94.06 86 THR B O 1
ATOM 1789 N N . ASP B 1 87 ? 4.266 5.148 14.727 1 91.06 87 ASP B N 1
ATOM 1790 C CA . ASP B 1 87 ? 5.566 5.246 15.383 1 91.06 87 ASP B CA 1
ATOM 1791 C C . ASP B 1 87 ? 6.168 6.637 15.211 1 91.06 87 ASP B C 1
ATOM 1793 O O . ASP B 1 87 ? 5.5 7.551 14.719 1 91.06 87 ASP B O 1
ATOM 1797 N N . LYS B 1 88 ? 7.391 6.805 15.688 1 88.44 88 LYS B N 1
ATOM 1798 C CA . LYS B 1 88 ? 8.078 8.086 15.547 1 88.44 88 LYS B CA 1
ATOM 1799 C C . LYS B 1 88 ? 9.289 7.957 14.633 1 88.44 88 LYS B C 1
ATOM 1801 O O . LYS B 1 88 ? 10.219 8.766 14.703 1 88.44 88 LYS B O 1
ATOM 1806 N N . GLU B 1 89 ? 9.18 6.977 13.789 1 91.56 89 GLU B N 1
ATOM 1807 C CA . GLU B 1 89 ? 10.344 6.711 12.953 1 91.56 89 GLU B CA 1
ATOM 1808 C C . GLU B 1 89 ? 9.961 6.672 11.477 1 91.56 89 GLU B C 1
ATOM 1810 O O . GLU B 1 89 ? 10.773 6.277 10.633 1 91.56 89 GLU B O 1
ATOM 1815 N N . GLY B 1 90 ? 8.703 7.016 11.211 1 94.81 90 GLY B N 1
ATOM 1816 C CA . GLY B 1 90 ? 8.266 7.047 9.82 1 94.81 90 GLY B CA 1
ATOM 1817 C C . GLY B 1 90 ? 8.078 5.664 9.227 1 94.81 90 GLY B C 1
ATOM 1818 O O . GLY B 1 90 ? 8.133 5.496 8.008 1 94.81 90 GLY B O 1
ATOM 1819 N N . LYS B 1 91 ? 7.883 4.695 10.141 1 93.31 91 LYS B N 1
ATOM 1820 C CA . LYS B 1 91 ? 7.863 3.314 9.672 1 93.31 91 LYS B CA 1
ATOM 1821 C C . LYS B 1 91 ? 6.434 2.824 9.461 1 93.31 91 LYS B C 1
ATOM 1823 O O . LYS B 1 91 ? 6.184 1.977 8.602 1 93.31 91 LYS B O 1
ATOM 1828 N N . TYR B 1 92 ? 5.484 3.328 10.25 1 94.12 92 TYR B N 1
ATOM 1829 C CA . TYR B 1 92 ? 4.141 2.818 10.008 1 94.12 92 TYR B CA 1
ATOM 1830 C C . TYR B 1 92 ? 3.088 3.785 10.531 1 94.12 92 TYR B C 1
ATOM 1832 O O . TYR B 1 92 ? 3.359 4.578 11.438 1 94.12 92 TYR B O 1
ATOM 1840 N N . VAL B 1 93 ? 1.892 3.734 10.016 1 96.38 93 VAL B N 1
ATOM 1841 C CA . VAL B 1 93 ? 0.664 4.348 10.516 1 96.38 93 VAL B CA 1
ATOM 1842 C C . VAL B 1 93 ? -0.504 3.377 10.344 1 96.38 93 VAL B C 1
ATOM 1844 O O . VAL B 1 93 ? -0.69 2.803 9.266 1 96.38 93 VAL B O 1
ATOM 1847 N N . LEU B 1 94 ? -1.162 3.1 11.445 1 96.19 94 LEU B N 1
ATOM 1848 C CA . LEU B 1 94 ? -2.359 2.268 11.484 1 96.19 94 LEU B CA 1
ATOM 1849 C C . LEU B 1 94 ? -3.578 3.088 11.891 1 96.19 94 LEU B C 1
ATOM 1851 O O . LEU B 1 94 ? -3.57 3.748 12.93 1 96.19 94 LEU B O 1
ATOM 1855 N N . ILE B 1 95 ? -4.574 3.053 11.055 1 97.12 95 ILE B N 1
ATOM 1856 C CA . ILE B 1 95 ? -5.828 3.701 11.438 1 97.12 95 ILE B CA 1
ATOM 1857 C C . ILE B 1 95 ? -6.953 2.672 11.461 1 97.12 95 ILE B C 1
ATOM 1859 O O . ILE B 1 95 ? -6.996 1.767 10.625 1 97.12 95 ILE B O 1
ATOM 1863 N N . VAL B 1 96 ? -7.742 2.777 12.484 1 96.44 96 VAL B N 1
ATOM 1864 C CA . VAL B 1 96 ? -8.922 1.943 12.68 1 96.44 96 VAL B CA 1
ATOM 1865 C C . VAL B 1 96 ? -10.172 2.822 12.734 1 96.44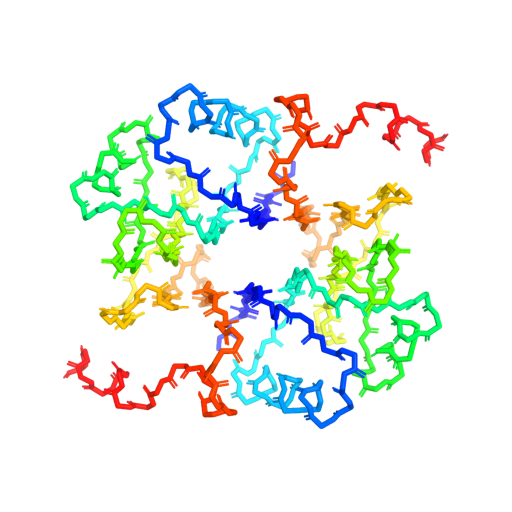 96 VAL B C 1
ATOM 1867 O O . VAL B 1 96 ? -10.188 3.848 13.422 1 96.44 96 VAL B O 1
ATOM 1870 N N . GLY B 1 97 ? -11.211 2.404 11.969 1 97.25 97 GLY B N 1
ATOM 1871 C CA . GLY B 1 97 ? -12.453 3.172 11.969 1 97.25 97 GLY B CA 1
ATOM 1872 C C . GLY B 1 97 ? -13.578 2.479 11.234 1 97.25 97 GLY B C 1
ATOM 1873 O O . GLY B 1 97 ? -13.633 1.248 11.18 1 97.25 97 GLY B O 1
ATOM 1874 N N . LYS B 1 98 ? -14.523 3.344 10.773 1 96.75 98 LYS B N 1
ATOM 1875 C CA . LYS B 1 98 ? -15.688 2.799 10.094 1 96.75 98 LYS B CA 1
ATOM 1876 C C . LYS B 1 98 ? -15.938 3.506 8.766 1 96.75 98 LYS B C 1
ATOM 1878 O O . LYS B 1 98 ? -15.734 4.719 8.656 1 96.75 98 LYS B O 1
ATOM 1883 N N . ILE B 1 99 ? -16.281 2.766 7.758 1 94.38 99 ILE B N 1
ATOM 1884 C CA . ILE B 1 99 ? -16.844 3.279 6.512 1 94.38 99 ILE B CA 1
ATOM 1885 C C . ILE B 1 99 ? -18.25 2.729 6.316 1 94.38 99 ILE B C 1
ATOM 1887 O O . ILE B 1 99 ? -18.438 1.516 6.203 1 94.38 99 ILE B O 1
ATOM 1891 N N . GLU B 1 100 ? -19.219 3.594 6.316 1 89.44 100 GLU B N 1
ATOM 1892 C CA . GLU B 1 100 ? -20.625 3.199 6.176 1 89.44 100 GLU B CA 1
ATOM 1893 C C . GLU B 1 100 ? -21 2.137 7.207 1 89.44 100 GLU B C 1
ATOM 1895 O O . GLU B 1 100 ? -21.625 1.127 6.863 1 89.44 100 GLU B O 1
ATOM 1900 N N . GLY B 1 101 ? -20.469 2.262 8.297 1 91.5 101 GLY B N 1
ATOM 1901 C CA . GLY B 1 101 ? -20.828 1.418 9.422 1 91.5 101 GLY B CA 1
ATOM 1902 C C . GLY B 1 101 ? -19.984 0.155 9.516 1 91.5 101 GLY B C 1
ATOM 1903 O O . GLY B 1 101 ? -20.094 -0.592 10.492 1 91.5 101 GLY B O 1
ATOM 1904 N N . LEU B 1 102 ? -19.203 -0.077 8.57 1 91.56 102 LEU B N 1
ATOM 1905 C CA . LEU B 1 102 ? -18.359 -1.265 8.57 1 91.56 102 LEU B CA 1
ATOM 1906 C C . LEU B 1 102 ? -16.984 -0.96 9.172 1 91.56 102 LEU B C 1
ATOM 1908 O O . LEU B 1 102 ? -16.344 0.014 8.789 1 91.56 102 LEU B O 1
ATOM 1912 N N . GLU B 1 103 ? -16.562 -1.758 10.125 1 95.38 103 GLU B N 1
ATOM 1913 C CA . GLU B 1 103 ? -15.258 -1.571 10.75 1 95.38 103 GLU B CA 1
ATOM 1914 C C . GLU B 1 103 ? -14.133 -1.934 9.797 1 95.38 103 GLU B C 1
ATOM 1916 O O . GLU B 1 103 ? -14.125 -3.023 9.219 1 95.38 103 GLU B O 1
ATOM 1921 N N . ILE B 1 104 ? -13.219 -0.968 9.695 1 95.44 104 ILE B N 1
ATOM 1922 C CA . ILE B 1 104 ? -12.133 -1.19 8.75 1 95.44 104 ILE B CA 1
ATOM 1923 C C . ILE B 1 104 ? -10.82 -0.668 9.336 1 95.44 104 ILE B C 1
ATOM 1925 O O . ILE B 1 104 ? -10.812 0.306 10.086 1 95.44 104 ILE B O 1
ATOM 1929 N N . SER B 1 105 ? -9.727 -1.303 8.961 1 96.31 105 SER B N 1
ATOM 1930 C CA . SER B 1 105 ? -8.398 -0.818 9.344 1 96.31 105 SER B CA 1
ATOM 1931 C C . SER B 1 105 ? -7.488 -0.68 8.133 1 96.31 105 SER B C 1
ATOM 1933 O O . SER B 1 105 ? -7.582 -1.465 7.188 1 96.31 105 SER B O 1
ATOM 1935 N N . PHE B 1 106 ? -6.656 0.345 8.133 1 97.06 106 PHE B N 1
ATOM 1936 C CA . PHE B 1 106 ? -5.633 0.588 7.121 1 97.06 106 PHE B CA 1
ATOM 1937 C C . PHE B 1 106 ? -4.254 0.693 7.762 1 97.06 106 PHE B C 1
ATOM 1939 O O . PHE B 1 106 ? -4.051 1.489 8.68 1 97.06 106 PHE B O 1
ATOM 1946 N N . LEU B 1 107 ? -3.355 -0.138 7.348 1 96.56 107 LEU B N 1
ATOM 1947 C CA . LEU B 1 107 ? -1.98 -0.092 7.832 1 96.56 107 LEU B CA 1
ATOM 1948 C C . LEU B 1 107 ? -1.01 0.17 6.684 1 96.56 107 LEU B C 1
ATOM 1950 O O . LEU B 1 107 ? -1.005 -0.561 5.691 1 96.56 107 LEU B O 1
ATOM 1954 N N . ASN B 1 108 ? -0.307 1.256 6.73 1 97.12 108 ASN B N 1
ATOM 1955 C CA . ASN B 1 108 ? 0.754 1.609 5.793 1 97.12 108 ASN B CA 1
ATOM 1956 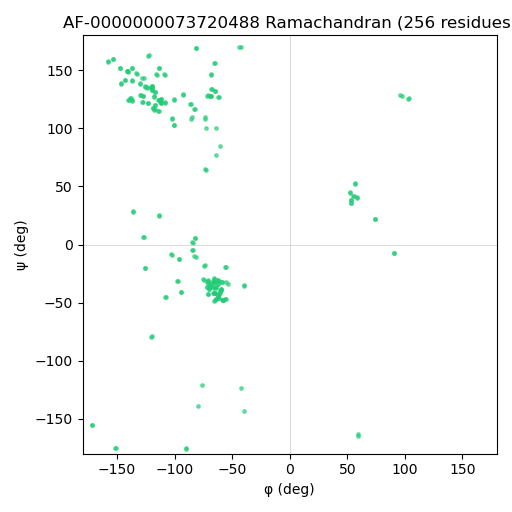C C . ASN B 1 108 ? 2.131 1.517 6.445 1 97.12 108 ASN B C 1
ATOM 1958 O O . ASN B 1 108 ? 2.389 2.168 7.461 1 97.12 108 ASN B O 1
ATOM 1962 N N . THR B 1 109 ? 3.018 0.665 5.832 1 94.44 109 THR B N 1
ATOM 1963 C CA . THR B 1 109 ? 4.281 0.415 6.516 1 94.44 109 THR B CA 1
ATOM 1964 C C . THR B 1 109 ? 5.445 0.439 5.531 1 94.44 109 THR B C 1
ATOM 1966 O O . THR B 1 109 ? 5.309 -0.011 4.391 1 94.44 109 THR B O 1
ATOM 1969 N N . TYR B 1 110 ? 6.523 0.989 5.973 1 91.81 110 TYR B N 1
ATOM 1970 C CA . TYR B 1 110 ? 7.832 0.865 5.336 1 91.81 110 TYR B CA 1
ATOM 1971 C C . TYR B 1 110 ? 8.789 0.063 6.211 1 91.81 110 TYR B C 1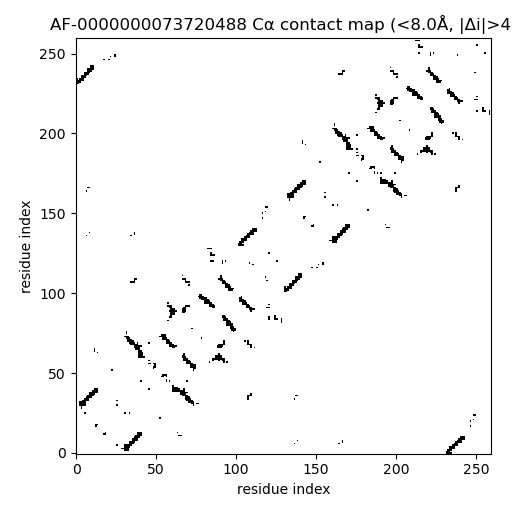
ATOM 1973 O O . TYR B 1 110 ? 8.984 0.388 7.383 1 91.81 110 TYR B O 1
ATOM 1981 N N . TYR B 1 111 ? 9.297 -0.99 5.656 1 84.75 111 TYR B N 1
ATOM 1982 C CA . TYR B 1 111 ? 10.242 -1.853 6.355 1 84.75 111 TYR B CA 1
ATOM 1983 C C . TYR B 1 111 ? 11.672 -1.559 5.918 1 84.75 111 TYR B C 1
ATOM 1985 O O . TYR B 1 111 ? 12.141 -2.084 4.902 1 84.75 111 TYR B O 1
ATOM 1993 N N . PRO B 1 112 ? 12.359 -0.872 6.738 1 81.06 112 PRO B N 1
ATOM 1994 C CA . PRO B 1 112 ? 13.734 -0.555 6.34 1 81.06 112 PRO B CA 1
ATOM 1995 C C . PRO B 1 112 ? 14.633 -1.786 6.297 1 81.06 112 PRO B C 1
ATOM 1997 O O . PRO B 1 112 ? 14.414 -2.742 7.043 1 81.06 112 PRO B O 1
ATOM 2000 N N . PRO B 1 113 ? 15.531 -1.82 5.418 1 72.75 113 PRO B N 1
ATOM 2001 C CA . PRO B 1 113 ? 16.422 -2.979 5.27 1 72.75 113 PRO B CA 1
ATOM 2002 C C . PRO B 1 113 ? 17.125 -3.348 6.574 1 72.75 113 PRO B C 1
ATOM 2004 O O . PRO B 1 113 ? 17.438 -4.52 6.801 1 72.75 113 PRO B O 1
ATOM 2007 N N . ASP B 1 114 ? 17.453 -2.459 7.398 1 66.75 114 ASP B N 1
ATOM 2008 C CA . ASP B 1 114 ? 18.234 -2.713 8.609 1 66.75 114 ASP B CA 1
ATOM 2009 C C . ASP B 1 114 ? 17.328 -3.186 9.75 1 66.75 114 ASP B C 1
ATOM 2011 O O . ASP B 1 114 ? 17.812 -3.502 10.836 1 66.75 114 ASP B O 1
ATOM 2015 N N . THR B 1 115 ? 16.062 -3.209 9.539 1 60.19 115 THR B N 1
ATOM 2016 C CA . THR B 1 115 ? 15.164 -3.525 10.641 1 60.19 115 THR B CA 1
ATOM 2017 C C . THR B 1 115 ? 14.984 -5.035 10.781 1 60.19 115 THR B C 1
ATOM 2019 O O . THR B 1 115 ? 14.836 -5.742 9.781 1 60.19 115 THR B O 1
ATOM 2022 N N . GLY B 1 116 ? 15.617 -5.551 11.891 1 54.25 116 GLY B N 1
ATOM 2023 C CA . GLY B 1 116 ? 15.328 -6.934 12.227 1 54.25 116 GLY B CA 1
ATOM 2024 C C . GLY B 1 116 ? 13.859 -7.289 12.094 1 54.25 116 GLY B C 1
ATOM 2025 O O . GLY B 1 116 ? 13.031 -6.426 11.789 1 54.25 116 GLY B O 1
ATOM 2026 N N . PRO B 1 117 ? 13.602 -8.547 12.195 1 47.88 117 PRO B N 1
ATOM 2027 C CA . PRO B 1 117 ? 12.273 -9.125 11.961 1 47.88 117 PRO B CA 1
ATOM 2028 C C . PRO B 1 117 ? 11.195 -8.492 12.836 1 47.88 117 PRO B C 1
ATOM 2030 O O . PRO B 1 117 ? 10.016 -8.859 12.727 1 47.88 117 PRO B O 1
ATOM 2033 N N . GLU B 1 118 ? 11.734 -7.855 13.906 1 51.41 118 GLU B N 1
ATOM 2034 C CA . GLU B 1 118 ? 10.664 -7.453 14.812 1 51.41 118 GLU B CA 1
ATOM 2035 C C . GLU B 1 118 ? 9.695 -6.492 14.133 1 51.41 11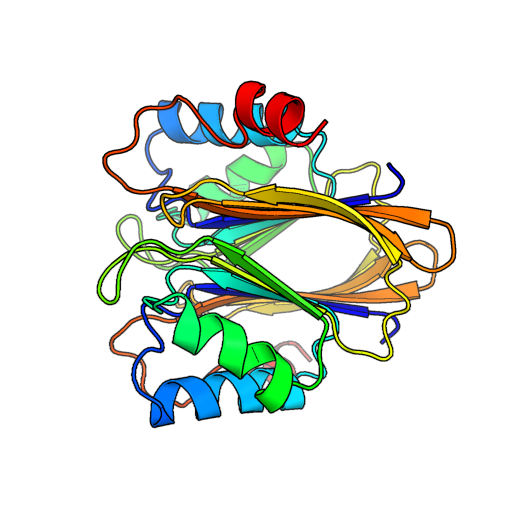8 GLU B C 1
ATOM 2037 O O . GLU B 1 118 ? 10.102 -5.434 13.648 1 51.41 118 GLU B O 1
ATOM 2042 N N . LEU B 1 119 ? 8.898 -7.129 13.539 1 54.28 119 LEU B N 1
ATOM 2043 C CA . LEU B 1 119 ? 7.926 -6.578 12.602 1 54.28 119 LEU B CA 1
ATOM 2044 C C . LEU B 1 119 ? 7.363 -5.258 13.109 1 54.28 119 LEU B C 1
ATOM 2046 O O . LEU B 1 119 ? 7.758 -4.777 14.172 1 54.28 119 LEU B O 1
ATOM 2050 N N . MET B 1 120 ? 6 -5.125 12.789 1 58.81 120 MET B N 1
ATOM 2051 C CA . MET B 1 120 ? 5.145 -3.986 12.469 1 58.81 120 MET B CA 1
ATOM 2052 C C . MET B 1 120 ? 4.797 -3.197 13.727 1 58.81 120 MET B C 1
ATOM 2054 O O . MET B 1 120 ? 5.512 -3.271 14.727 1 58.81 120 MET B O 1
ATOM 2058 N N . VAL B 1 121 ? 3.469 -3.162 13.906 1 61.41 121 VAL B N 1
ATOM 2059 C CA . VAL B 1 121 ? 2.859 -2.332 14.938 1 61.41 121 VAL B CA 1
ATOM 2060 C C . VAL B 1 121 ? 3.117 -2.947 16.312 1 61.41 121 VAL B C 1
ATOM 2062 O O . VAL B 1 121 ? 2.777 -4.109 16.547 1 61.41 121 VAL B O 1
ATOM 2065 N N . GLN B 1 122 ? 4.051 -2.42 16.953 1 59.91 122 GLN B N 1
ATOM 2066 C CA . GLN B 1 122 ? 4.352 -2.924 18.297 1 59.91 122 GLN B CA 1
ATOM 2067 C C . GLN B 1 122 ? 3.168 -2.725 19.234 1 59.91 122 GLN B C 1
ATOM 2069 O O . GLN B 1 122 ? 2.512 -1.682 19.203 1 59.91 122 GLN B O 1
ATOM 2074 N N . ASP B 1 123 ? 2.852 -3.846 19.797 1 57.84 123 ASP B N 1
ATOM 2075 C CA . ASP B 1 123 ? 1.799 -3.82 20.797 1 57.84 123 ASP B CA 1
ATOM 2076 C C . ASP B 1 123 ? 1.908 -2.576 21.672 1 57.84 123 ASP B C 1
ATOM 2078 O O . ASP B 1 123 ? 0.894 -1.991 22.062 1 57.84 123 ASP B O 1
ATOM 2082 N N . GLU B 1 124 ? 3.037 -2.258 21.891 1 54.97 124 GLU B N 1
ATOM 2083 C CA . GLU B 1 124 ? 3.252 -1.105 22.766 1 54.97 124 GLU B CA 1
ATOM 2084 C C . GLU B 1 124 ? 2.676 0.167 22.141 1 54.97 124 GLU B C 1
ATOM 2086 O O . GLU B 1 124 ? 2.207 1.053 22.859 1 54.97 124 GLU B O 1
ATOM 2091 N N . ASP B 1 125 ? 2.719 0.14 20.875 1 57.78 125 ASP B N 1
ATOM 2092 C CA . ASP B 1 125 ? 2.223 1.346 20.219 1 57.78 125 ASP B CA 1
ATOM 2093 C C . ASP B 1 125 ? 0.697 1.41 20.266 1 57.78 125 ASP B C 1
ATOM 2095 O O . ASP B 1 125 ? 0.116 2.498 20.281 1 57.78 125 ASP B O 1
ATOM 2099 N N . ARG B 1 126 ? 0.138 0.292 20.281 1 58.69 126 ARG B N 1
ATOM 2100 C CA . ARG B 1 126 ? -1.313 0.2 20.406 1 58.69 126 ARG B CA 1
ATOM 2101 C C . ARG B 1 126 ? -1.776 0.557 21.812 1 58.69 126 ARG B C 1
ATOM 2103 O O . ARG B 1 126 ? -2.852 1.133 21.984 1 58.69 126 ARG B O 1
ATOM 2110 N N . GLU B 1 127 ? -0.956 0.15 22.719 1 50.53 127 GLU B N 1
ATOM 2111 C CA . GLU B 1 127 ? -1.296 0.445 24.109 1 50.53 127 GLU B CA 1
ATOM 2112 C C . GLU B 1 127 ? -1.121 1.929 24.422 1 50.53 127 GLU B C 1
ATOM 2114 O O . GLU B 1 127 ? -1.819 2.477 25.281 1 50.53 127 GLU B O 1
ATOM 2119 N N . ARG B 1 128 ? -0.205 2.48 23.781 1 45.38 128 ARG B N 1
ATOM 2120 C CA . ARG B 1 128 ? 0.097 3.857 24.156 1 45.38 128 ARG B CA 1
ATOM 2121 C C . ARG B 1 128 ? -1.037 4.797 23.75 1 45.38 128 ARG B C 1
ATOM 2123 O O . ARG B 1 128 ? -1.171 5.891 24.312 1 45.38 128 ARG B O 1
ATOM 2130 N N . ASN B 1 129 ? -1.65 4.457 22.672 1 42.97 129 ASN B N 1
ATOM 2131 C CA . ASN B 1 129 ? -2.695 5.406 22.312 1 42.97 129 ASN B CA 1
ATOM 2132 C C . ASN B 1 129 ? -3.99 5.141 23.062 1 42.97 129 ASN B C 1
ATOM 2134 O O . ASN B 1 129 ? -5.016 5.77 22.797 1 42.97 129 ASN B O 1
ATOM 2138 N N . THR B 1 130 ? -4.031 3.98 23.766 1 35.75 130 THR B N 1
ATOM 2139 C CA . THR B 1 130 ? -5.141 3.873 24.703 1 35.75 130 THR B CA 1
ATOM 2140 C C . THR B 1 130 ? -4.812 4.594 26 1 35.75 130 THR B C 1
ATOM 2142 O O . THR B 1 130 ? -3.65 4.664 26.406 1 35.75 130 THR B O 1
#

Organism: Sparus aurata (NCBI:txid8175)

Sequence (260 aa):
FAYSVISLNVNGINNVIKRRKILLEMEKEKADIVYLQETHLEKQEHEKLKKITKSQVYYSTYNSKQRGVVIIIKPHVSFELEDCYTDKEGKYVLIVGKIEGLEISFLNTYYPPDTGPELMVQDEDRERNTFAYSVISLNVNGINNVIKRRKILLEMEKEKADIVYLQETHLEKQEHEKLKKITKSQVYYSTYNSKQRGVVIIIKPHVSFELEDCYTDKEGKYVLIVGKIEGLEISFLNTYYPPDTGPELMVQDEDRERNT

InterPro domains:
  IPR004808 AP endonuclease 1 [PTHR22748] (4-119)
  IPR005135 Endonuclease/exonuclease/phosphatase [PF03372] (6-113)
  IPR036691 Endonuclease/exonuclease/phosphatase superfamily [G3DSA:3.60.10.10] (2-129)
  IPR036691 Endonuclease/exonuclease/phosphatase superfamily [SSF56219] (4-117)

Solvent-accessible surface area (backbone atoms only — not comparable to full-atom values): 13122 Å² total; per-residue (Å²): 117,75,44,26,42,33,37,33,37,50,64,44,38,63,50,62,67,58,34,51,50,52,53,50,52,40,55,73,64,55,49,38,33,38,34,38,26,29,35,9,30,40,64,71,58,57,56,47,46,29,68,75,65,60,27,53,67,47,61,12,36,52,32,68,82,43,39,6,22,38,40,39,35,34,64,87,55,63,66,44,80,72,47,71,34,54,52,82,58,5,34,27,30,36,38,33,28,26,48,88,80,38,36,33,35,44,36,35,31,42,45,57,80,85,57,61,81,80,65,73,86,47,67,64,46,60,52,64,71,96,115,73,43,26,41,34,38,33,38,49,65,43,39,63,49,64,68,57,34,50,50,53,54,49,52,40,55,73,65,55,49,38,34,38,34,38,26,29,35,9,31,42,66,71,58,55,55,46,46,27,69,75,66,60,27,53,68,49,60,10,37,51,33,68,82,43,41,7,23,36,40,39,36,33,64,86,55,63,65,44,81,72,48,70,36,54,53,82,58,5,33,26,29,35,38,33,29,26,48,89,82,38,37,32,34,42,35,35,33,42,45,57,80,85,56,63,81,75,65,72,86,47,66,65,45,58,51,65,71,96